Protein AF-A0A4Q3U0H6-F1 (afdb_monomer)

Sequence (212 aa):
MIPVRPVDFGTVIFGCTAWIPLLLWISALVQWTIANEIEIISGILGIGAGIGLGIIAMSPPLPFMQPLAFIVIWLTVALFPFVRHGLNRRELRSVDLEALERAYAVLGQRPRDVLGRFRLAQAAWTLGMTGHAMRIAEDCLQEMDPKVFVEEHVIVRRWHRHQPGADMFVDYACMDCQAPCAPGLTHCQKCGAPFLLERAKGKVFNKGTGRK

Mean predicted aligned error: 8.53 Å

Structure (mmCIF, N/CA/C/O backbone):
data_AF-A0A4Q3U0H6-F1
#
_entry.id   AF-A0A4Q3U0H6-F1
#
loop_
_atom_site.group_PDB
_atom_site.id
_atom_site.type_symbol
_atom_site.label_atom_id
_atom_site.label_alt_id
_atom_site.label_comp_id
_atom_site.label_asym_id
_atom_site.label_entity_id
_atom_site.label_seq_id
_atom_site.pdbx_PDB_ins_code
_atom_site.Cartn_x
_atom_site.Cartn_y
_atom_site.Cartn_z
_atom_site.occupancy
_atom_site.B_iso_or_equiv
_atom_site.auth_seq_id
_atom_site.auth_comp_id
_atom_site.auth_asym_id
_atom_site.auth_atom_id
_atom_site.pdbx_PDB_model_num
ATOM 1 N N . MET A 1 1 ? 36.331 -13.637 -41.608 1.00 52.88 1 MET A N 1
ATOM 2 C CA . MET A 1 1 ? 36.650 -12.199 -41.471 1.00 52.88 1 MET A CA 1
ATOM 3 C C . MET A 1 1 ? 35.351 -11.462 -41.218 1.00 52.88 1 MET A C 1
ATOM 5 O O . MET A 1 1 ? 34.494 -11.478 -42.090 1.00 52.88 1 MET A O 1
ATOM 9 N N . ILE A 1 2 ? 35.159 -10.914 -40.019 1.00 60.88 2 ILE A N 1
ATOM 10 C CA . ILE A 1 2 ? 33.994 -10.071 -39.724 1.00 60.88 2 ILE A CA 1
ATOM 11 C C . ILE A 1 2 ? 34.335 -8.678 -40.268 1.00 60.88 2 ILE A C 1
ATOM 13 O O . ILE A 1 2 ? 35.372 -8.142 -39.874 1.00 60.88 2 ILE A O 1
ATOM 17 N N . PRO A 1 3 ? 33.556 -8.110 -41.203 1.00 62.03 3 PRO A N 1
ATOM 18 C CA . PRO A 1 3 ? 33.831 -6.778 -41.721 1.00 62.03 3 PRO A CA 1
ATOM 19 C C . PRO A 1 3 ? 33.683 -5.759 -40.588 1.00 62.03 3 PRO A C 1
ATOM 21 O O . PRO A 1 3 ? 32.593 -5.568 -40.049 1.00 62.03 3 PRO A O 1
ATOM 24 N N . VAL A 1 4 ? 34.790 -5.117 -40.214 1.00 65.69 4 VAL A N 1
ATOM 25 C CA . VAL A 1 4 ? 34.790 -4.003 -39.263 1.00 65.69 4 VAL A CA 1
ATOM 26 C C . VAL A 1 4 ? 34.176 -2.808 -39.990 1.00 65.69 4 VAL A C 1
ATOM 28 O O . VAL A 1 4 ? 34.792 -2.251 -40.897 1.00 65.69 4 VAL A O 1
ATOM 31 N N . ARG A 1 5 ? 32.927 -2.457 -39.663 1.00 65.88 5 ARG A N 1
ATOM 32 C CA . ARG A 1 5 ? 32.296 -1.244 -40.200 1.00 65.88 5 ARG A CA 1
ATOM 33 C C . ARG A 1 5 ? 32.986 -0.012 -39.598 1.00 65.88 5 ARG A C 1
ATOM 35 O O . ARG A 1 5 ? 33.268 -0.030 -38.399 1.00 65.88 5 ARG A O 1
ATOM 42 N N . PRO A 1 6 ? 33.259 1.041 -40.389 1.00 70.75 6 PRO A N 1
ATOM 43 C CA . PRO A 1 6 ? 33.761 2.296 -39.847 1.00 70.75 6 PRO A CA 1
ATOM 44 C C . PRO A 1 6 ? 32.747 2.849 -38.841 1.00 70.75 6 PRO A C 1
ATOM 46 O O . PRO A 1 6 ? 31.540 2.812 -39.074 1.00 70.75 6 PRO A O 1
ATOM 49 N N . VAL A 1 7 ? 33.240 3.299 -37.689 1.00 69.44 7 VAL A N 1
ATOM 50 C CA . VAL A 1 7 ? 32.392 3.880 -36.649 1.00 69.44 7 VAL A CA 1
ATOM 51 C C . VAL A 1 7 ? 32.016 5.289 -37.094 1.00 69.44 7 VAL A C 1
ATOM 53 O O . VAL A 1 7 ? 32.840 6.200 -37.046 1.00 69.44 7 VAL A O 1
ATOM 56 N N . ASP A 1 8 ? 30.781 5.463 -37.552 1.00 78.69 8 ASP A N 1
ATOM 57 C CA . ASP A 1 8 ? 30.268 6.778 -37.924 1.00 78.69 8 ASP A CA 1
ATOM 58 C C . ASP A 1 8 ? 30.189 7.688 -36.687 1.00 78.69 8 ASP A C 1
ATOM 60 O O . ASP A 1 8 ? 29.760 7.270 -35.608 1.00 78.69 8 ASP A O 1
ATOM 64 N N . PHE A 1 9 ? 30.559 8.963 -36.841 1.00 76.00 9 PHE A N 1
ATOM 65 C CA . PHE A 1 9 ? 30.537 9.960 -35.759 1.00 76.00 9 PHE A CA 1
ATOM 66 C C . PHE A 1 9 ? 29.157 10.069 -35.079 1.00 76.00 9 PHE A C 1
ATOM 68 O O . PHE A 1 9 ? 29.065 10.254 -33.865 1.00 76.00 9 PHE A O 1
ATOM 75 N N . GLY A 1 10 ? 28.078 9.866 -35.845 1.00 75.75 10 GLY A N 1
ATOM 76 C CA . GLY A 1 10 ? 26.715 9.806 -35.316 1.00 75.75 10 GLY A CA 1
ATOM 77 C C . GLY A 1 10 ? 26.524 8.686 -34.289 1.00 75.75 10 GLY A C 1
ATOM 78 O O . GLY A 1 10 ? 25.967 8.924 -33.221 1.00 75.75 10 GLY A O 1
ATOM 79 N N . THR A 1 11 ? 27.047 7.489 -34.553 1.00 75.12 11 THR A N 1
ATOM 80 C CA . THR A 1 11 ? 26.940 6.321 -33.662 1.00 75.12 11 THR A CA 1
ATOM 81 C C . THR A 1 11 ? 27.613 6.573 -32.315 1.00 75.12 11 THR A C 1
ATOM 83 O O . THR A 1 11 ? 27.074 6.190 -31.278 1.00 75.12 11 THR A O 1
ATOM 86 N N . VAL A 1 12 ? 28.740 7.290 -32.310 1.00 78.06 12 VAL A N 1
ATOM 87 C CA . VAL A 1 12 ? 29.450 7.669 -31.078 1.00 78.06 12 VAL A CA 1
ATOM 88 C C . VAL A 1 12 ? 28.618 8.642 -30.241 1.00 78.06 12 VAL A C 1
ATOM 90 O O . VAL A 1 12 ? 28.462 8.436 -29.039 1.00 78.06 12 VAL A O 1
ATOM 93 N N . ILE A 1 13 ? 28.022 9.666 -30.860 1.00 82.62 13 ILE A N 1
ATOM 94 C CA . ILE A 1 13 ? 27.173 10.639 -30.153 1.00 82.62 13 ILE A CA 1
ATOM 95 C C . ILE A 1 13 ? 25.914 9.966 -29.586 1.00 82.62 13 ILE A C 1
ATOM 97 O O . ILE A 1 13 ? 25.567 10.176 -28.419 1.00 82.62 13 ILE A O 1
ATOM 101 N N . PHE A 1 14 ? 25.245 9.119 -30.373 1.00 79.12 14 PHE A N 1
ATOM 102 C CA . PHE A 1 14 ? 24.074 8.369 -29.908 1.00 79.12 14 PHE A CA 1
ATOM 103 C C . PHE A 1 14 ? 24.428 7.397 -28.774 1.00 79.12 14 PHE A C 1
ATOM 105 O O . PHE A 1 14 ? 23.698 7.314 -27.789 1.00 79.12 14 PHE A O 1
ATOM 112 N N . GLY A 1 15 ? 25.578 6.724 -28.856 1.00 77.88 15 GLY A N 1
ATOM 113 C CA . GLY A 1 15 ? 26.081 5.872 -27.778 1.00 77.88 15 GLY A CA 1
ATOM 114 C C . GLY A 1 15 ? 26.346 6.655 -26.489 1.00 77.88 15 GLY A C 1
ATOM 115 O O . GLY A 1 15 ? 25.876 6.265 -25.423 1.00 77.88 15 GLY A O 1
ATOM 116 N N . CYS A 1 16 ? 27.028 7.800 -26.574 1.00 84.56 16 CYS A N 1
ATOM 117 C CA . CYS A 1 16 ? 27.319 8.648 -25.413 1.00 84.56 16 CYS A CA 1
ATOM 118 C C . CYS A 1 16 ? 26.051 9.210 -24.752 1.00 84.56 16 CYS A C 1
ATOM 120 O O . CYS A 1 16 ? 25.957 9.250 -23.527 1.00 84.56 16 CYS A O 1
ATOM 122 N N . THR A 1 17 ? 25.054 9.615 -25.543 1.00 88.44 17 THR A N 1
ATOM 123 C CA . THR A 1 17 ? 23.776 10.120 -25.006 1.00 88.44 17 THR A CA 1
ATOM 124 C C . THR A 1 17 ? 22.939 9.030 -24.341 1.00 88.44 17 THR A C 1
ATOM 126 O O . THR A 1 17 ? 22.234 9.333 -23.383 1.00 88.44 17 THR A O 1
ATOM 129 N N . ALA A 1 18 ? 23.056 7.768 -24.770 1.00 87.31 18 ALA A N 1
ATOM 130 C CA . ALA A 1 18 ? 22.398 6.632 -24.123 1.00 87.31 18 ALA A CA 1
ATOM 131 C C . ALA A 1 18 ? 22.937 6.347 -22.708 1.00 87.31 18 ALA A C 1
ATOM 133 O O . ALA A 1 18 ? 22.195 5.844 -21.866 1.00 87.31 18 ALA A O 1
ATOM 134 N N . TRP A 1 19 ? 24.189 6.710 -22.405 1.00 89.44 19 TRP A N 1
ATOM 135 C CA . TRP A 1 19 ? 24.761 6.522 -21.067 1.00 89.44 19 TRP A CA 1
ATOM 136 C C . TRP A 1 19 ? 24.142 7.432 -20.005 1.00 89.44 19 TRP A C 1
ATOM 138 O O . TRP A 1 19 ? 24.095 7.044 -18.844 1.00 89.44 19 TRP A O 1
ATOM 148 N N . ILE A 1 20 ? 23.621 8.605 -20.374 1.00 91.62 20 ILE A N 1
ATOM 149 C CA . ILE A 1 20 ? 22.983 9.533 -19.425 1.00 91.62 20 ILE A CA 1
ATOM 150 C C . ILE A 1 20 ? 21.767 8.886 -18.726 1.00 91.62 20 ILE A C 1
ATOM 152 O O . ILE A 1 20 ? 21.790 8.762 -17.498 1.00 91.62 20 ILE A O 1
ATOM 156 N N . PRO A 1 21 ? 20.719 8.427 -19.447 1.00 91.00 21 PRO A N 1
ATOM 157 C CA . PRO A 1 21 ? 19.582 7.748 -18.824 1.00 91.00 21 PRO A CA 1
ATOM 158 C C . PRO A 1 21 ? 19.984 6.431 -18.149 1.00 91.00 21 PRO A C 1
ATOM 160 O O . PRO A 1 21 ? 19.377 6.033 -17.157 1.00 91.00 21 PRO A O 1
ATOM 163 N N . LEU A 1 22 ? 21.029 5.768 -18.642 1.00 92.31 22 LEU A N 1
ATOM 164 C CA . LEU A 1 22 ? 21.507 4.502 -18.098 1.00 92.31 22 LEU A CA 1
ATOM 165 C C . LEU A 1 22 ? 22.203 4.680 -16.744 1.00 92.31 22 LEU A C 1
ATOM 167 O O . LEU A 1 22 ? 21.930 3.927 -15.815 1.00 92.31 22 LEU A O 1
ATOM 171 N N . LEU A 1 23 ? 23.035 5.714 -16.593 1.00 93.50 23 LEU A N 1
ATOM 172 C CA . LEU A 1 23 ? 23.622 6.097 -15.308 1.00 93.50 23 LEU A CA 1
ATOM 173 C C . LEU A 1 23 ? 22.542 6.524 -14.314 1.00 93.50 23 LEU A C 1
ATOM 175 O O . LEU A 1 23 ? 22.597 6.121 -13.153 1.00 93.50 23 LEU A O 1
ATOM 179 N N . LEU A 1 24 ? 21.529 7.272 -14.767 1.00 91.75 24 LEU A N 1
ATOM 180 C CA . LEU A 1 24 ? 20.373 7.614 -13.937 1.00 91.75 24 LEU A CA 1
ATOM 181 C C . LEU A 1 24 ? 19.667 6.341 -13.441 1.00 91.75 24 LEU A C 1
ATOM 183 O O . LEU A 1 24 ? 19.434 6.195 -12.244 1.00 91.75 24 LEU A O 1
ATOM 187 N N . TRP A 1 25 ? 19.398 5.387 -14.333 1.00 92.00 25 TRP A N 1
ATOM 188 C CA . TRP A 1 25 ? 18.762 4.116 -13.988 1.00 92.00 25 TRP A CA 1
ATOM 189 C C . TRP A 1 25 ? 19.609 3.265 -13.029 1.00 92.00 25 TRP A C 1
ATOM 191 O O . TRP A 1 25 ? 19.088 2.792 -12.018 1.00 92.00 25 TRP A O 1
ATOM 201 N N . ILE A 1 26 ? 20.914 3.118 -13.283 1.00 93.62 26 ILE A N 1
ATOM 202 C CA . ILE A 1 26 ? 21.838 2.389 -12.399 1.00 93.62 26 ILE A CA 1
ATOM 203 C C . ILE A 1 26 ? 21.895 3.047 -11.019 1.00 93.62 26 ILE A C 1
ATOM 205 O O . ILE A 1 26 ? 21.790 2.354 -10.009 1.00 93.62 26 ILE A O 1
ATOM 209 N N . SER A 1 27 ? 22.023 4.375 -10.955 1.00 94.31 27 SER A N 1
ATOM 210 C CA . SER A 1 27 ? 22.075 5.095 -9.678 1.00 94.31 27 SER A CA 1
ATOM 211 C C . SER A 1 27 ? 20.785 4.922 -8.869 1.00 94.31 27 SER A C 1
ATOM 213 O O . SER A 1 27 ? 20.851 4.693 -7.661 1.00 94.31 27 SER A O 1
ATOM 215 N N . ALA A 1 28 ? 19.625 4.912 -9.536 1.00 90.56 28 ALA A N 1
ATOM 216 C CA . ALA A 1 28 ? 18.345 4.613 -8.906 1.00 90.56 28 ALA A CA 1
ATOM 217 C C . ALA A 1 28 ? 18.280 3.172 -8.370 1.00 90.56 28 ALA A C 1
ATOM 219 O O . ALA A 1 28 ? 17.850 2.973 -7.237 1.00 90.56 28 ALA A O 1
ATOM 220 N N . LEU A 1 29 ? 18.756 2.173 -9.126 1.00 91.38 29 LEU A N 1
ATOM 221 C CA . LEU A 1 29 ? 18.811 0.781 -8.654 1.00 91.38 29 LEU A CA 1
ATOM 222 C C . LEU A 1 29 ? 19.718 0.619 -7.431 1.00 91.38 29 LEU A C 1
ATOM 224 O O . LEU A 1 29 ? 19.361 -0.089 -6.488 1.00 91.38 29 LEU A O 1
ATOM 228 N N . VAL A 1 30 ? 20.872 1.289 -7.423 1.00 95.06 30 VAL A N 1
ATOM 229 C CA . VAL A 1 30 ? 21.784 1.293 -6.272 1.00 95.06 30 VAL A CA 1
ATOM 230 C C . VAL A 1 30 ? 21.095 1.911 -5.060 1.00 95.06 30 VAL A C 1
ATOM 232 O O . VAL A 1 30 ? 21.097 1.307 -3.990 1.00 95.06 30 VAL A O 1
ATOM 235 N N . GLN A 1 31 ? 20.447 3.067 -5.225 1.00 93.75 31 GLN A N 1
ATOM 236 C CA . GLN A 1 31 ? 19.728 3.725 -4.136 1.00 93.75 31 GLN A CA 1
ATOM 237 C C . GLN A 1 31 ? 18.603 2.843 -3.573 1.00 93.75 31 GLN A C 1
ATOM 239 O O . GLN A 1 31 ? 18.485 2.723 -2.357 1.00 93.75 31 GLN A O 1
ATOM 244 N N . TRP A 1 32 ? 17.821 2.184 -4.431 1.00 89.19 32 TRP A N 1
ATOM 245 C CA . TRP A 1 32 ? 16.751 1.267 -4.020 1.00 89.19 32 TRP A CA 1
ATOM 246 C C . TRP A 1 32 ? 17.267 0.020 -3.307 1.00 89.19 32 TRP A C 1
ATOM 248 O O . TRP A 1 32 ? 16.655 -0.447 -2.349 1.00 89.19 32 TRP A O 1
ATOM 258 N N . THR A 1 33 ? 18.423 -0.488 -3.729 1.00 93.19 33 THR A N 1
ATOM 259 C CA . THR A 1 33 ? 19.076 -1.610 -3.049 1.00 93.19 33 THR A CA 1
ATOM 260 C C . THR A 1 33 ? 19.568 -1.192 -1.659 1.00 93.19 33 THR A C 1
ATOM 262 O O . THR A 1 33 ? 19.387 -1.931 -0.698 1.00 93.19 33 THR A O 1
ATOM 265 N N . ILE A 1 34 ? 20.133 0.015 -1.519 1.00 94.88 34 ILE A N 1
ATOM 266 C CA . ILE A 1 34 ? 20.579 0.563 -0.223 1.00 94.88 34 ILE A CA 1
ATOM 267 C C . ILE A 1 34 ? 19.391 0.823 0.712 1.00 94.88 34 ILE A C 1
ATOM 269 O O . ILE A 1 34 ? 19.481 0.545 1.904 1.00 94.88 34 ILE A O 1
ATOM 273 N N . ALA A 1 35 ? 18.273 1.321 0.179 1.00 90.31 35 ALA A N 1
ATOM 274 C CA . ALA A 1 35 ? 17.032 1.520 0.927 1.00 90.31 35 ALA A CA 1
ATOM 275 C C . ALA A 1 35 ? 16.323 0.201 1.292 1.00 90.31 35 ALA A C 1
ATOM 277 O O . ALA A 1 35 ? 15.299 0.227 1.970 1.00 90.31 35 ALA A O 1
ATOM 278 N N . ASN A 1 36 ? 16.861 -0.948 0.859 1.00 88.25 36 ASN A N 1
ATOM 279 C CA . ASN A 1 36 ? 16.263 -2.270 1.028 1.00 88.25 36 ASN A CA 1
ATOM 280 C C . ASN A 1 36 ? 14.837 -2.366 0.440 1.00 88.25 36 ASN A C 1
ATOM 282 O O . ASN A 1 36 ? 14.032 -3.193 0.866 1.00 88.25 36 ASN A O 1
ATOM 286 N N . GLU A 1 37 ? 14.529 -1.523 -0.553 1.00 86.44 37 GLU A N 1
ATOM 287 C CA . GLU A 1 37 ? 13.273 -1.559 -1.315 1.00 86.44 37 GLU A CA 1
ATOM 288 C C . GLU A 1 37 ? 13.277 -2.709 -2.335 1.00 86.44 37 GLU A C 1
ATOM 290 O O . GLU A 1 37 ? 12.224 -3.209 -2.735 1.00 86.44 37 GLU A O 1
ATOM 295 N N . ILE A 1 38 ? 14.471 -3.123 -2.772 1.00 88.06 38 ILE A N 1
ATOM 296 C CA . ILE A 1 38 ? 14.706 -4.176 -3.760 1.00 88.06 38 ILE A CA 1
ATOM 297 C C . ILE A 1 38 ? 15.758 -5.151 -3.224 1.00 88.06 38 ILE A C 1
ATOM 299 O O . ILE A 1 38 ? 16.747 -4.747 -2.616 1.00 88.06 38 ILE A O 1
ATOM 303 N N . GLU A 1 39 ? 15.561 -6.445 -3.486 1.00 91.31 39 GLU A N 1
ATOM 304 C CA . GLU A 1 39 ? 16.514 -7.490 -3.114 1.00 91.31 39 GLU A CA 1
ATOM 305 C C . GLU A 1 39 ? 17.854 -7.308 -3.845 1.00 91.31 39 GLU A C 1
ATOM 307 O O . GLU A 1 39 ? 17.889 -7.113 -5.064 1.00 91.31 39 GLU A O 1
ATOM 312 N N . ILE A 1 40 ? 18.966 -7.459 -3.120 1.00 93.50 40 ILE A N 1
ATOM 313 C CA . ILE A 1 40 ? 20.334 -7.260 -3.630 1.00 93.50 40 ILE A CA 1
ATOM 314 C C . ILE A 1 40 ? 20.588 -8.019 -4.940 1.00 93.50 40 ILE A C 1
ATOM 316 O O . ILE A 1 40 ? 21.151 -7.455 -5.877 1.00 93.50 40 ILE A O 1
ATOM 320 N N . ILE A 1 41 ? 20.141 -9.277 -5.037 1.00 94.56 41 ILE A N 1
ATOM 321 C CA . ILE A 1 41 ? 20.329 -10.107 -6.238 1.00 94.56 41 ILE A CA 1
ATOM 322 C C . ILE A 1 41 ? 19.656 -9.457 -7.450 1.00 94.56 41 ILE A C 1
ATOM 324 O O . ILE A 1 41 ? 20.267 -9.326 -8.511 1.00 94.56 41 ILE A O 1
ATOM 328 N N . SER A 1 42 ? 18.416 -8.998 -7.289 1.00 90.31 42 SER A N 1
ATOM 329 C CA . SER A 1 42 ? 17.684 -8.326 -8.362 1.00 90.31 42 SER A CA 1
ATOM 330 C C . SER A 1 42 ? 18.294 -6.968 -8.734 1.00 90.31 42 SER A C 1
ATOM 332 O O . SER A 1 42 ? 18.350 -6.639 -9.919 1.00 90.31 42 SER A O 1
ATOM 334 N N . GLY A 1 43 ? 18.851 -6.232 -7.763 1.00 93.00 43 GLY A N 1
ATOM 335 C CA . GLY A 1 43 ? 19.626 -5.014 -8.010 1.00 93.00 43 GLY A CA 1
ATOM 336 C C . GLY A 1 43 ? 20.864 -5.275 -8.875 1.00 93.00 43 GLY A C 1
ATOM 337 O O . GLY A 1 43 ? 21.058 -4.609 -9.893 1.00 93.00 43 GLY A O 1
ATOM 338 N N . ILE A 1 44 ? 21.658 -6.297 -8.536 1.00 95.94 44 ILE A N 1
ATOM 339 C CA . ILE A 1 44 ? 22.853 -6.701 -9.299 1.00 95.94 44 ILE A CA 1
ATOM 340 C C . ILE A 1 44 ? 22.483 -7.118 -10.727 1.00 95.94 44 ILE A C 1
ATOM 342 O O . ILE A 1 44 ? 23.121 -6.670 -11.682 1.00 95.94 44 ILE A O 1
ATOM 346 N N . LEU A 1 45 ? 21.439 -7.937 -10.892 1.00 96.06 45 LEU A N 1
ATOM 347 C CA . LEU A 1 45 ? 20.961 -8.354 -12.214 1.00 96.06 45 LEU A CA 1
ATOM 348 C C . LEU A 1 45 ? 20.488 -7.159 -13.051 1.00 96.06 45 LEU A C 1
ATOM 350 O O . LEU A 1 45 ? 20.804 -7.084 -14.237 1.00 96.06 45 LEU A O 1
ATOM 354 N N . GLY A 1 46 ? 19.781 -6.205 -12.440 1.00 93.06 46 GLY A N 1
ATOM 355 C CA . GLY A 1 46 ? 19.331 -4.982 -13.103 1.00 93.06 46 GLY A CA 1
ATOM 356 C C . GLY A 1 46 ? 20.491 -4.100 -13.571 1.00 93.06 46 GLY A C 1
ATOM 357 O O . GLY A 1 46 ? 20.490 -3.643 -14.713 1.00 93.06 46 GLY A O 1
ATOM 358 N N . ILE A 1 47 ? 21.517 -3.917 -12.733 1.00 94.44 47 ILE A N 1
ATOM 359 C CA . ILE A 1 47 ? 22.733 -3.174 -13.099 1.00 94.44 47 ILE A CA 1
ATOM 360 C C . ILE A 1 47 ? 23.468 -3.883 -14.243 1.00 94.44 47 ILE A C 1
ATOM 362 O O . ILE A 1 47 ? 23.849 -3.236 -15.219 1.00 94.44 47 ILE A O 1
ATOM 366 N N . GLY A 1 48 ? 23.619 -5.209 -14.167 1.00 95.94 48 GLY A N 1
ATOM 367 C CA . GLY A 1 48 ? 24.225 -6.011 -15.231 1.00 95.94 48 GLY A CA 1
ATOM 368 C C . GLY A 1 48 ? 23.469 -5.899 -16.557 1.00 95.94 48 GLY A C 1
ATOM 369 O O . GLY A 1 48 ? 24.087 -5.702 -17.603 1.00 95.94 48 GLY A O 1
ATOM 370 N N . ALA A 1 49 ? 22.134 -5.943 -16.518 1.00 93.50 49 ALA A N 1
ATOM 371 C CA . ALA A 1 49 ? 21.284 -5.734 -17.689 1.00 93.50 49 ALA A CA 1
ATOM 372 C C . ALA A 1 49 ? 21.436 -4.317 -18.265 1.00 93.50 49 ALA A C 1
ATOM 374 O O . ALA A 1 49 ? 21.533 -4.162 -19.482 1.00 93.50 49 ALA A O 1
ATOM 375 N N . GLY A 1 50 ? 21.517 -3.298 -17.404 1.00 92.56 50 GLY A N 1
ATOM 376 C CA . GLY A 1 50 ? 21.809 -1.923 -17.798 1.00 92.56 50 GLY A CA 1
ATOM 377 C C . GLY A 1 50 ? 23.145 -1.818 -18.529 1.00 92.56 50 GLY A C 1
ATOM 378 O O . GLY A 1 50 ? 23.183 -1.369 -19.668 1.00 92.56 50 GLY A O 1
ATOM 379 N N . ILE A 1 51 ? 24.235 -2.308 -17.935 1.00 93.94 51 ILE A N 1
ATOM 380 C CA . ILE A 1 51 ? 25.564 -2.294 -18.568 1.00 93.94 51 ILE A CA 1
ATOM 381 C C . ILE A 1 51 ? 25.542 -3.050 -19.906 1.00 93.94 51 ILE A C 1
ATOM 383 O O . ILE A 1 51 ? 26.056 -2.545 -20.902 1.00 93.94 51 ILE A O 1
ATOM 387 N N . GLY A 1 52 ? 24.898 -4.221 -19.959 1.00 91.81 52 GLY A N 1
ATOM 388 C CA . GLY A 1 52 ? 24.737 -5.000 -21.188 1.00 91.81 52 GLY A CA 1
ATOM 389 C C . GLY A 1 52 ? 24.001 -4.233 -22.291 1.00 91.81 52 GLY A C 1
ATOM 390 O O . GLY A 1 52 ? 24.464 -4.209 -23.429 1.00 91.81 52 GLY A O 1
ATOM 391 N N . LEU A 1 53 ? 22.904 -3.546 -21.958 1.00 90.44 53 LEU A N 1
ATOM 392 C CA . LEU A 1 53 ? 22.178 -2.674 -22.890 1.00 90.44 53 LEU A CA 1
ATOM 393 C C . LEU A 1 53 ? 23.039 -1.499 -23.369 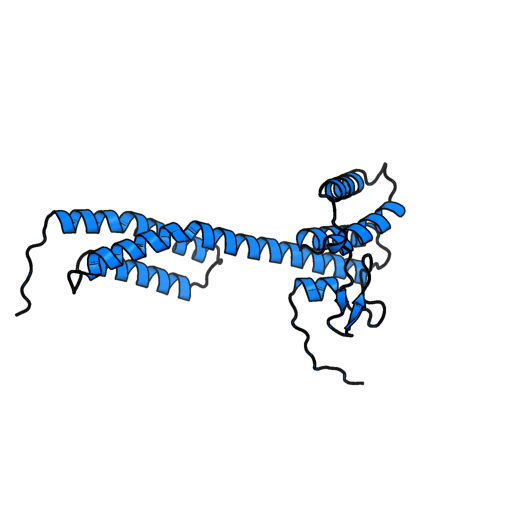1.00 90.44 53 LEU A C 1
ATOM 395 O O . LEU A 1 53 ? 22.996 -1.167 -24.552 1.00 90.44 53 LEU A O 1
ATOM 399 N N . GLY A 1 54 ? 23.849 -0.908 -22.486 1.00 89.75 54 GLY A N 1
ATOM 400 C CA . GLY A 1 54 ? 24.800 0.149 -22.840 1.00 89.75 54 GLY A CA 1
ATOM 401 C C . GLY A 1 54 ? 25.858 -0.329 -23.836 1.00 89.75 54 GLY A C 1
ATOM 402 O O . GLY A 1 54 ? 26.122 0.347 -24.829 1.00 89.75 54 GLY A O 1
ATOM 403 N N . ILE A 1 55 ? 26.402 -1.533 -23.631 1.00 89.69 55 ILE A N 1
ATOM 404 C CA . ILE A 1 55 ? 27.349 -2.162 -24.563 1.00 89.69 55 ILE A CA 1
ATOM 405 C C . ILE A 1 55 ? 26.670 -2.429 -25.912 1.00 89.69 55 ILE A C 1
ATOM 407 O O . ILE A 1 55 ? 27.199 -2.024 -26.942 1.00 89.69 55 ILE A O 1
ATOM 411 N N . ILE A 1 56 ? 25.474 -3.031 -25.921 1.00 88.25 56 ILE A N 1
ATOM 412 C CA . ILE A 1 56 ? 24.710 -3.309 -27.153 1.00 88.25 56 ILE A CA 1
ATOM 413 C C . ILE A 1 56 ? 24.380 -2.016 -27.915 1.00 88.25 56 ILE A C 1
ATOM 415 O O . ILE A 1 56 ? 24.380 -2.016 -29.144 1.00 88.25 56 ILE A O 1
ATOM 419 N N . ALA A 1 57 ? 24.120 -0.912 -27.211 1.00 87.00 57 ALA A N 1
ATOM 420 C CA . ALA A 1 57 ? 23.867 0.385 -27.831 1.00 87.00 57 ALA A CA 1
ATOM 421 C C . ALA A 1 57 ? 25.116 0.977 -28.513 1.00 87.00 57 ALA A C 1
ATOM 423 O O . ALA A 1 57 ? 24.979 1.661 -29.527 1.00 87.00 57 ALA A O 1
ATOM 424 N N . MET A 1 58 ? 26.321 0.708 -27.993 1.00 86.38 58 MET A N 1
ATOM 425 C CA . MET A 1 58 ? 27.588 1.169 -28.579 1.00 86.38 58 MET A CA 1
ATOM 426 C C . MET A 1 58 ? 28.105 0.257 -29.698 1.00 86.38 58 MET A C 1
ATOM 428 O O . MET A 1 58 ? 28.644 0.747 -30.689 1.00 86.38 58 MET A O 1
ATOM 432 N N . SER A 1 59 ? 27.958 -1.060 -29.546 1.00 86.88 59 SER A N 1
ATOM 433 C CA . SER A 1 59 ? 28.427 -2.073 -30.496 1.00 86.88 59 SER A CA 1
ATOM 434 C C . SER A 1 59 ? 27.289 -3.017 -30.914 1.00 86.88 59 SER A C 1
ATOM 436 O O . SER A 1 59 ? 27.308 -4.212 -30.604 1.00 86.88 59 SER A O 1
ATOM 438 N N . PRO A 1 60 ? 26.276 -2.505 -31.640 1.00 85.19 60 PRO A N 1
ATOM 439 C CA . PRO A 1 60 ? 25.125 -3.302 -32.038 1.00 85.19 60 PRO A CA 1
ATOM 440 C C . PRO A 1 60 ? 25.562 -4.416 -33.005 1.00 85.19 60 PRO A C 1
ATOM 442 O O . PRO A 1 60 ? 26.160 -4.128 -34.046 1.00 85.19 60 PRO A O 1
ATOM 445 N N . PRO A 1 61 ? 25.240 -5.695 -32.730 1.00 85.06 61 PRO A N 1
ATOM 446 C CA . PRO A 1 61 ? 25.603 -6.790 -33.632 1.00 85.06 61 PRO A CA 1
ATOM 447 C C . PRO A 1 61 ? 24.811 -6.728 -34.947 1.00 85.06 61 PRO A C 1
ATOM 449 O O . PRO A 1 61 ? 25.256 -7.237 -35.974 1.00 85.06 61 PRO A O 1
ATOM 452 N N . LEU A 1 62 ? 23.640 -6.084 -34.925 1.00 87.06 62 LEU A N 1
ATOM 453 C CA . LEU A 1 62 ? 22.762 -5.879 -36.071 1.00 87.06 62 LEU A CA 1
ATOM 454 C C . LEU A 1 62 ? 22.333 -4.403 -36.119 1.00 87.06 62 LEU A C 1
ATOM 456 O O . LEU A 1 62 ? 21.987 -3.842 -35.079 1.00 87.06 62 LEU A O 1
ATOM 460 N N . PRO A 1 63 ? 22.279 -3.766 -37.303 1.00 83.44 63 PRO A N 1
ATOM 461 C CA . PRO A 1 63 ? 22.029 -2.325 -37.431 1.00 83.44 63 PRO A CA 1
ATOM 462 C C . PRO A 1 63 ? 20.669 -1.866 -36.875 1.00 83.44 63 PRO A C 1
ATOM 464 O O . PRO A 1 63 ? 20.535 -0.718 -36.468 1.00 83.44 63 PRO A O 1
ATOM 467 N N . PHE A 1 64 ? 19.666 -2.747 -36.803 1.00 86.88 64 PHE A N 1
ATOM 468 C CA . PHE A 1 64 ? 18.360 -2.412 -36.222 1.00 86.88 64 PHE A CA 1
ATOM 469 C C . PHE A 1 64 ? 18.336 -2.457 -34.682 1.00 86.88 64 PHE A C 1
ATOM 471 O O . PHE A 1 64 ? 17.407 -1.930 -34.074 1.00 86.88 64 PHE A O 1
ATOM 478 N N . MET A 1 65 ? 19.320 -3.086 -34.026 1.00 85.62 65 MET A N 1
ATOM 479 C CA . MET A 1 65 ? 19.319 -3.226 -32.562 1.00 85.62 65 MET A CA 1
ATOM 480 C C . MET A 1 65 ? 19.675 -1.924 -31.850 1.00 85.62 65 MET A C 1
ATOM 482 O O . MET A 1 65 ? 19.240 -1.719 -30.723 1.00 85.62 65 MET A O 1
ATOM 486 N N . GLN A 1 66 ? 20.410 -1.028 -32.506 1.00 83.31 66 GLN A N 1
ATOM 487 C CA . GLN A 1 66 ? 20.788 0.266 -31.942 1.00 83.31 66 GLN A CA 1
ATOM 488 C C . GLN A 1 66 ? 19.577 1.158 -31.610 1.00 83.31 66 GLN A C 1
ATOM 490 O O . GLN A 1 66 ? 19.448 1.552 -30.449 1.00 83.31 66 GLN A O 1
ATOM 495 N N . PRO A 1 67 ? 18.648 1.455 -32.548 1.00 86.38 67 PRO A N 1
ATOM 496 C CA . PRO A 1 67 ? 17.456 2.232 -32.210 1.00 86.38 67 PRO A CA 1
ATOM 497 C C . PRO A 1 67 ? 16.551 1.493 -31.218 1.00 86.38 67 PRO A C 1
ATOM 499 O O . PRO A 1 67 ? 15.949 2.130 -30.359 1.00 86.38 67 PRO A O 1
ATOM 502 N N . LEU A 1 68 ? 16.494 0.158 -31.276 1.00 89.44 68 LEU A N 1
ATOM 503 C CA . LEU A 1 68 ? 15.716 -0.638 -30.328 1.00 89.44 68 LEU A CA 1
ATOM 504 C C . LEU A 1 68 ? 16.258 -0.512 -28.896 1.00 89.44 68 LEU A C 1
ATOM 506 O O . LEU A 1 68 ? 15.489 -0.240 -27.979 1.00 89.44 68 LEU A O 1
ATOM 510 N N . ALA A 1 69 ? 17.571 -0.665 -28.701 1.00 87.44 69 ALA A N 1
ATOM 511 C CA . ALA A 1 69 ? 18.217 -0.516 -27.398 1.00 87.44 69 ALA A CA 1
ATOM 512 C C . ALA A 1 69 ? 18.000 0.893 -26.833 1.00 87.44 69 ALA A C 1
ATOM 514 O O . ALA A 1 69 ? 17.665 1.044 -25.660 1.00 87.44 69 ALA A O 1
ATOM 515 N N . PHE A 1 70 ? 18.100 1.917 -27.685 1.00 86.25 70 PHE A N 1
ATOM 516 C CA . PHE A 1 70 ? 17.822 3.296 -27.300 1.00 86.25 70 PHE A CA 1
ATOM 517 C C . PHE A 1 70 ? 16.369 3.483 -26.841 1.00 86.25 70 PHE A C 1
ATOM 519 O O . PHE A 1 70 ? 16.136 4.029 -25.764 1.00 86.25 70 PHE A O 1
ATOM 526 N N . ILE A 1 71 ? 15.394 2.974 -27.603 1.00 90.44 71 ILE A N 1
ATOM 527 C CA . ILE A 1 71 ? 13.972 3.015 -27.229 1.00 90.44 71 ILE A CA 1
ATOM 528 C C . ILE A 1 71 ? 13.751 2.323 -25.884 1.00 90.44 71 ILE A C 1
ATOM 530 O O . ILE A 1 71 ? 13.069 2.878 -25.030 1.00 90.44 71 ILE A O 1
ATOM 534 N N . VAL A 1 72 ? 14.345 1.147 -25.669 1.00 91.38 72 VAL A N 1
ATOM 535 C CA . VAL A 1 72 ? 14.208 0.401 -24.410 1.00 91.38 72 VAL A CA 1
ATOM 536 C C . VAL A 1 72 ? 14.769 1.194 -23.228 1.00 91.38 72 VAL A C 1
ATOM 538 O O . VAL A 1 72 ? 14.083 1.306 -22.216 1.00 91.38 72 VAL A O 1
ATOM 541 N N . ILE A 1 73 ? 15.961 1.786 -23.352 1.00 89.56 73 ILE A N 1
ATOM 542 C CA . ILE A 1 73 ? 16.583 2.594 -22.286 1.00 89.56 73 ILE A CA 1
ATOM 543 C C . ILE A 1 73 ? 15.720 3.817 -21.940 1.00 89.56 73 ILE A C 1
ATOM 545 O O . ILE A 1 73 ? 15.514 4.136 -20.771 1.00 89.56 73 ILE A O 1
ATOM 549 N N . TRP A 1 74 ? 15.188 4.512 -22.943 1.00 90.06 74 TRP A N 1
ATOM 550 C CA . TRP A 1 74 ? 14.314 5.658 -22.691 1.00 90.06 74 TRP A CA 1
ATOM 551 C C . TRP A 1 74 ? 12.968 5.247 -22.109 1.00 90.06 74 TRP A C 1
ATOM 553 O O . TRP A 1 74 ? 12.448 5.923 -21.222 1.00 90.06 74 TRP A O 1
ATOM 563 N N . LEU A 1 75 ? 12.420 4.125 -22.569 1.00 91.94 75 LEU A N 1
ATOM 564 C CA . LEU A 1 75 ? 11.172 3.579 -22.064 1.00 91.94 75 LEU A CA 1
ATOM 565 C C . LEU A 1 75 ? 11.302 3.199 -20.583 1.00 91.94 75 LEU A C 1
ATOM 567 O O . LEU A 1 75 ? 10.423 3.546 -19.799 1.00 91.94 75 LEU A O 1
ATOM 571 N N . THR A 1 76 ? 12.398 2.561 -20.160 1.00 87.19 76 THR A N 1
ATOM 572 C CA . THR A 1 76 ? 12.602 2.216 -18.742 1.00 87.19 76 THR A CA 1
ATOM 573 C C . THR A 1 76 ? 12.683 3.457 -17.855 1.00 87.19 76 THR A C 1
ATOM 575 O O . THR A 1 76 ? 12.045 3.489 -16.802 1.00 87.19 76 THR A O 1
ATOM 578 N N . VAL A 1 77 ? 13.374 4.514 -18.296 1.00 88.81 77 VAL A N 1
ATOM 579 C CA . VAL A 1 77 ? 13.411 5.799 -17.575 1.00 88.81 77 VAL A CA 1
ATOM 580 C C . VAL A 1 77 ? 12.040 6.481 -17.557 1.00 88.81 77 VAL A C 1
ATOM 582 O O . VAL A 1 77 ? 11.637 7.016 -16.527 1.00 88.81 77 VAL A O 1
ATOM 585 N N . ALA A 1 78 ? 11.276 6.423 -18.649 1.00 89.38 78 ALA A N 1
ATOM 586 C CA . ALA A 1 78 ? 9.932 6.998 -18.712 1.00 89.38 78 ALA A CA 1
ATOM 587 C C . ALA A 1 78 ? 8.914 6.252 -17.827 1.00 89.38 78 ALA A C 1
ATOM 589 O O . ALA A 1 78 ? 8.017 6.875 -17.258 1.00 89.38 78 ALA A O 1
ATOM 590 N N . LEU A 1 79 ? 9.052 4.930 -17.674 1.00 88.94 79 LEU A N 1
ATOM 591 C CA . LEU A 1 79 ? 8.212 4.119 -16.782 1.00 88.94 79 LEU A CA 1
ATOM 592 C C . LEU A 1 79 ? 8.592 4.245 -15.299 1.00 88.94 79 LEU A C 1
ATOM 594 O O . LEU A 1 79 ? 7.772 3.936 -14.432 1.00 88.94 79 LEU A O 1
ATOM 598 N N . PHE A 1 80 ? 9.794 4.730 -14.991 1.00 83.44 80 PHE A N 1
ATOM 599 C CA . PHE A 1 80 ? 10.298 4.893 -13.628 1.00 83.44 80 PHE A CA 1
ATOM 600 C C . PHE A 1 80 ? 9.329 5.589 -12.645 1.00 83.44 80 PHE A C 1
ATOM 602 O O . PHE A 1 80 ? 9.063 5.010 -11.586 1.00 83.44 80 PHE A O 1
ATOM 609 N N . PRO A 1 81 ? 8.748 6.776 -12.936 1.00 84.50 81 PRO A N 1
ATOM 610 C CA . PRO A 1 81 ? 7.836 7.445 -12.002 1.00 84.50 81 PRO A CA 1
ATOM 611 C C . PRO A 1 81 ? 6.592 6.609 -11.677 1.00 84.50 81 PRO A C 1
ATOM 613 O O . PRO A 1 81 ? 6.116 6.632 -10.542 1.00 84.50 81 PRO A O 1
ATOM 616 N N . PHE A 1 82 ? 6.088 5.831 -12.637 1.00 86.94 82 PHE A N 1
ATOM 617 C CA . PHE A 1 82 ? 4.920 4.974 -12.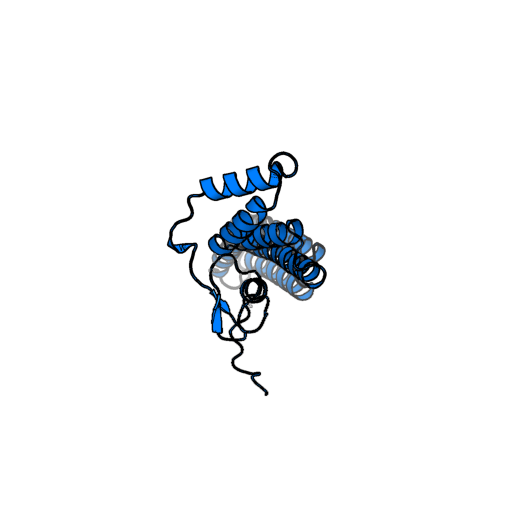436 1.00 86.94 82 PHE A CA 1
ATOM 618 C C . PHE A 1 82 ? 5.234 3.805 -11.504 1.00 86.94 82 PHE A C 1
ATOM 620 O O . PHE A 1 82 ? 4.460 3.524 -10.586 1.00 86.94 82 PHE A O 1
ATOM 627 N N . VAL A 1 83 ? 6.391 3.163 -11.695 1.00 82.62 83 VAL A N 1
ATOM 628 C CA . VAL A 1 83 ? 6.864 2.090 -10.808 1.00 82.62 83 VAL A CA 1
ATOM 629 C C . VAL A 1 83 ? 7.067 2.629 -9.392 1.00 82.62 83 VAL A C 1
ATOM 631 O O . VAL A 1 83 ? 6.555 2.042 -8.438 1.00 82.62 83 VAL A O 1
ATOM 634 N N . ARG A 1 84 ? 7.718 3.791 -9.252 1.00 79.00 84 ARG A N 1
ATOM 635 C CA . ARG A 1 84 ? 7.951 4.439 -7.954 1.00 79.00 84 ARG A CA 1
ATOM 636 C C . ARG A 1 84 ? 6.650 4.778 -7.228 1.00 79.00 84 ARG A C 1
ATOM 638 O O . ARG A 1 84 ? 6.525 4.521 -6.034 1.00 79.00 84 ARG A O 1
ATOM 645 N N . HIS A 1 85 ? 5.662 5.314 -7.942 1.00 82.06 85 HIS A N 1
ATOM 646 C CA . HIS A 1 85 ? 4.346 5.602 -7.366 1.00 82.06 85 HIS A CA 1
ATOM 647 C C . HIS A 1 85 ? 3.628 4.330 -6.903 1.00 82.06 85 HIS A C 1
ATOM 649 O O . HIS A 1 85 ? 2.966 4.326 -5.866 1.00 82.06 85 HIS A O 1
ATOM 655 N N . GLY A 1 86 ? 3.786 3.232 -7.646 1.00 82.31 86 GLY A N 1
ATOM 656 C CA . GLY A 1 86 ? 3.253 1.923 -7.277 1.00 82.31 86 GLY A CA 1
ATOM 657 C C . GLY A 1 86 ? 3.886 1.347 -6.008 1.00 82.31 86 GLY A C 1
ATOM 658 O O . GLY A 1 86 ? 3.161 0.840 -5.152 1.00 82.31 86 GLY A O 1
ATOM 659 N N . LEU A 1 87 ? 5.211 1.449 -5.865 1.00 80.00 87 LEU A N 1
ATOM 660 C CA . LEU A 1 87 ? 5.938 0.971 -4.683 1.00 80.00 87 LEU A CA 1
ATOM 661 C C . LEU A 1 87 ? 5.589 1.782 -3.431 1.00 80.00 87 LEU A C 1
ATOM 663 O O . LEU A 1 87 ? 5.213 1.195 -2.420 1.00 80.00 87 LEU A O 1
ATOM 667 N N . ASN A 1 88 ? 5.578 3.113 -3.528 1.00 82.00 88 ASN A N 1
ATOM 668 C CA . ASN A 1 88 ? 5.253 3.987 -2.395 1.00 82.00 88 ASN A CA 1
ATOM 669 C C . ASN A 1 88 ? 3.831 3.730 -1.851 1.00 82.00 88 ASN A C 1
ATOM 671 O O . ASN A 1 88 ? 3.589 3.709 -0.649 1.00 82.00 88 ASN A O 1
ATOM 675 N N . ARG A 1 89 ? 2.867 3.426 -2.733 1.00 80.50 89 ARG A N 1
ATOM 676 C CA . ARG A 1 89 ? 1.514 3.021 -2.309 1.00 80.50 89 ARG A CA 1
ATOM 677 C C . ARG A 1 89 ? 1.490 1.717 -1.513 1.00 80.50 89 ARG A C 1
ATOM 679 O O . ARG A 1 89 ? 0.604 1.548 -0.679 1.00 80.50 89 ARG A O 1
ATOM 686 N N . ARG A 1 90 ? 2.405 0.782 -1.785 1.00 79.88 90 ARG A N 1
ATOM 687 C CA . ARG A 1 90 ? 2.492 -0.479 -1.034 1.00 79.88 90 ARG A CA 1
ATOM 688 C C . ARG A 1 90 ? 3.041 -0.247 0.366 1.00 79.88 90 ARG A C 1
ATOM 690 O O . ARG A 1 90 ? 2.483 -0.803 1.303 1.00 79.88 90 ARG A O 1
ATOM 697 N N . GLU A 1 91 ? 4.058 0.598 0.494 1.00 80.56 91 GLU A N 1
ATOM 698 C CA . GLU A 1 91 ? 4.649 0.959 1.786 1.00 80.56 91 GLU A CA 1
ATOM 699 C C . GLU A 1 91 ? 3.658 1.726 2.673 1.00 80.56 91 GLU A C 1
ATOM 701 O O . GLU A 1 91 ? 3.434 1.363 3.827 1.00 80.56 91 GLU A O 1
ATOM 706 N N . LEU A 1 92 ? 2.959 2.719 2.112 1.00 83.19 92 LEU A N 1
ATOM 707 C CA . LEU A 1 92 ? 1.890 3.420 2.832 1.00 83.19 92 LEU A CA 1
ATOM 708 C C . LEU A 1 92 ? 0.816 2.440 3.323 1.00 83.19 92 LEU A C 1
ATOM 710 O O . LEU A 1 92 ? 0.408 2.479 4.482 1.00 83.19 92 LEU A O 1
ATOM 714 N N . ARG A 1 93 ? 0.430 1.484 2.470 1.00 87.12 93 ARG A N 1
ATOM 715 C CA . ARG A 1 93 ? -0.556 0.462 2.826 1.00 87.12 93 ARG A CA 1
ATOM 716 C C . ARG A 1 93 ? -0.068 -0.494 3.920 1.00 87.12 93 ARG A C 1
ATOM 718 O O . ARG A 1 93 ? -0.898 -0.936 4.712 1.00 87.12 93 ARG A O 1
ATOM 725 N N . SER A 1 94 ? 1.221 -0.840 3.983 1.00 88.38 94 SER A N 1
ATOM 726 C CA . SER A 1 94 ? 1.745 -1.669 5.080 1.00 88.38 94 SER A CA 1
ATOM 727 C C . SER A 1 94 ? 1.738 -0.919 6.408 1.00 88.38 94 SER A C 1
ATOM 729 O O . SER A 1 94 ? 1.339 -1.499 7.413 1.00 88.38 94 SER A O 1
ATOM 731 N N . VAL A 1 95 ? 2.073 0.375 6.407 1.00 90.31 95 VAL A N 1
ATOM 732 C CA . VAL A 1 95 ? 1.995 1.219 7.611 1.00 90.31 95 VAL A CA 1
ATOM 733 C C . VAL A 1 95 ? 0.553 1.319 8.118 1.00 90.31 95 VAL A C 1
ATOM 735 O O . VAL A 1 95 ? 0.301 1.144 9.311 1.00 90.31 95 VAL A O 1
ATOM 738 N N . ASP A 1 96 ? -0.409 1.532 7.219 1.00 92.19 96 ASP A N 1
ATOM 739 C CA . ASP A 1 96 ? -1.833 1.564 7.567 1.00 92.19 96 ASP A CA 1
ATOM 740 C C . ASP A 1 96 ? -2.335 0.215 8.112 1.00 92.19 96 ASP A C 1
ATOM 742 O O . ASP A 1 96 ? -3.128 0.161 9.056 1.00 92.19 96 ASP A O 1
ATOM 746 N N . LEU A 1 97 ? -1.853 -0.896 7.549 1.00 94.81 97 LEU A N 1
ATOM 747 C CA . LEU A 1 97 ? -2.185 -2.242 8.012 1.00 94.81 97 LEU A CA 1
ATOM 748 C C . LEU A 1 97 ? -1.620 -2.515 9.409 1.00 94.81 97 LEU A C 1
ATOM 750 O O . LEU A 1 97 ? -2.342 -3.037 10.257 1.00 94.81 97 LEU A O 1
ATOM 754 N N . GLU A 1 98 ? -0.380 -2.115 9.684 1.00 95.19 98 GLU A N 1
ATOM 755 C CA . GLU A 1 98 ? 0.193 -2.192 11.030 1.00 95.19 98 GLU A CA 1
ATOM 756 C C . GLU A 1 98 ? -0.587 -1.335 12.032 1.00 95.19 98 GLU A C 1
ATOM 758 O O . GLU A 1 98 ? -0.816 -1.759 13.167 1.00 95.19 98 GLU A O 1
ATOM 763 N N . ALA A 1 99 ? -1.029 -0.138 11.634 1.00 95.25 99 ALA A N 1
ATOM 764 C CA . ALA A 1 99 ? -1.866 0.710 12.478 1.00 95.25 99 ALA A CA 1
ATOM 765 C C . ALA A 1 99 ? -3.199 0.020 12.820 1.00 95.25 99 ALA A C 1
ATOM 767 O O . ALA A 1 99 ? -3.626 0.043 13.979 1.00 95.25 99 ALA A O 1
ATOM 768 N N . LEU A 1 100 ? -3.817 -0.653 11.844 1.00 96.25 100 LEU A N 1
ATOM 769 C CA . LEU A 1 100 ? -5.033 -1.439 12.043 1.00 96.25 100 LEU A CA 1
ATOM 770 C C . LEU A 1 100 ? -4.798 -2.634 12.986 1.00 96.25 100 LEU A C 1
ATOM 772 O O . LEU A 1 100 ? -5.596 -2.864 13.895 1.00 96.25 100 LEU A O 1
ATOM 776 N N . GLU A 1 101 ? -3.697 -3.371 12.819 1.00 96.38 101 GLU A N 1
ATOM 777 C CA . GLU A 1 101 ? -3.313 -4.482 13.705 1.00 96.38 101 GLU A CA 1
ATOM 778 C C . GLU A 1 101 ? -3.110 -4.025 15.147 1.00 96.38 101 GLU A C 1
ATOM 780 O O . GLU A 1 101 ? -3.645 -4.633 16.077 1.00 96.38 101 GLU A O 1
ATOM 785 N N . ARG A 1 102 ? -2.379 -2.923 15.341 1.00 96.38 102 ARG A N 1
ATOM 786 C CA . ARG A 1 102 ? -2.151 -2.337 16.667 1.00 96.38 102 ARG A CA 1
ATOM 787 C C . ARG A 1 102 ? -3.465 -1.893 17.306 1.00 96.38 102 ARG A C 1
ATOM 789 O O . ARG A 1 102 ? -3.662 -2.134 18.495 1.00 96.38 102 ARG A O 1
ATOM 796 N N . ALA A 1 103 ? -4.380 -1.298 16.539 1.00 96.12 103 ALA A N 1
ATOM 797 C CA . ALA A 1 103 ? -5.699 -0.918 17.040 1.00 96.12 103 ALA A CA 1
ATOM 798 C C . ALA A 1 103 ? -6.512 -2.142 17.501 1.00 96.12 103 ALA A C 1
ATOM 800 O O . ALA A 1 103 ? -7.077 -2.123 18.596 1.00 96.12 103 ALA A O 1
ATOM 801 N N . TYR A 1 104 ? -6.504 -3.239 16.738 1.00 96.31 104 TYR A N 1
ATOM 802 C CA . TYR A 1 104 ? -7.119 -4.498 17.169 1.00 96.31 104 TYR A CA 1
ATOM 803 C C . TYR A 1 104 ? -6.456 -5.091 18.416 1.00 96.31 104 TYR A C 1
ATOM 805 O O . TYR A 1 104 ? -7.163 -5.555 19.308 1.00 96.31 104 TYR A O 1
ATOM 813 N N . ALA A 1 105 ? -5.126 -5.043 18.525 1.00 95.50 105 ALA A N 1
ATOM 814 C CA . ALA A 1 105 ? -4.414 -5.529 19.706 1.00 95.50 105 ALA A CA 1
ATOM 815 C C . ALA A 1 105 ? -4.815 -4.758 20.978 1.00 95.50 105 ALA A C 1
ATOM 817 O O . ALA A 1 105 ? -5.047 -5.368 22.023 1.00 95.50 105 ALA A O 1
ATOM 818 N N . VAL A 1 106 ? -4.968 -3.431 20.882 1.00 95.19 106 VAL A N 1
ATOM 819 C CA . VAL A 1 106 ? -5.473 -2.592 21.983 1.00 95.19 106 VAL A CA 1
ATOM 820 C C . VAL A 1 106 ? -6.907 -2.975 22.347 1.00 95.19 106 VAL A C 1
ATOM 822 O O . VAL A 1 106 ? -7.207 -3.155 23.526 1.00 95.19 106 VAL A O 1
ATOM 825 N N . LEU A 1 107 ? -7.783 -3.169 21.358 1.00 94.56 107 LEU A N 1
ATOM 826 C CA . LEU A 1 107 ? -9.171 -3.577 21.595 1.00 94.56 107 LEU A CA 1
ATOM 827 C C . LEU A 1 107 ? -9.294 -4.992 22.169 1.00 94.56 107 LEU A C 1
ATOM 829 O O . LEU A 1 107 ? -10.205 -5.244 22.951 1.00 94.56 107 LEU A O 1
ATOM 833 N N . GLY A 1 108 ? -8.363 -5.891 21.849 1.00 93.62 108 GLY A N 1
ATOM 834 C CA . GLY A 1 108 ? -8.282 -7.214 22.468 1.00 93.62 108 GLY A CA 1
ATOM 835 C C . GLY A 1 108 ? -8.003 -7.142 23.972 1.00 93.62 108 GLY A C 1
ATOM 836 O O . GLY A 1 108 ? -8.528 -7.948 24.735 1.00 93.62 108 GLY A O 1
ATOM 837 N N . GLN A 1 109 ? -7.232 -6.145 24.417 1.00 95.38 109 GLN A N 1
ATOM 838 C CA . GLN A 1 109 ? -6.969 -5.902 25.840 1.00 95.38 109 GLN A CA 1
ATOM 839 C C . GLN A 1 109 ? -8.076 -5.076 26.508 1.00 95.38 109 GLN A C 1
ATOM 841 O O . GLN A 1 109 ? -8.413 -5.307 27.669 1.00 95.38 109 GLN A O 1
ATOM 846 N N . ARG A 1 110 ? -8.627 -4.087 25.795 1.00 95.19 110 ARG A N 1
ATOM 847 C CA . ARG A 1 110 ? -9.632 -3.139 26.296 1.00 95.19 110 ARG A CA 1
ATOM 848 C C . ARG A 1 110 ? -10.753 -2.947 25.266 1.00 95.19 110 ARG A C 1
ATOM 850 O O . ARG A 1 110 ? -10.765 -1.944 24.554 1.00 95.19 110 ARG A O 1
ATOM 857 N N .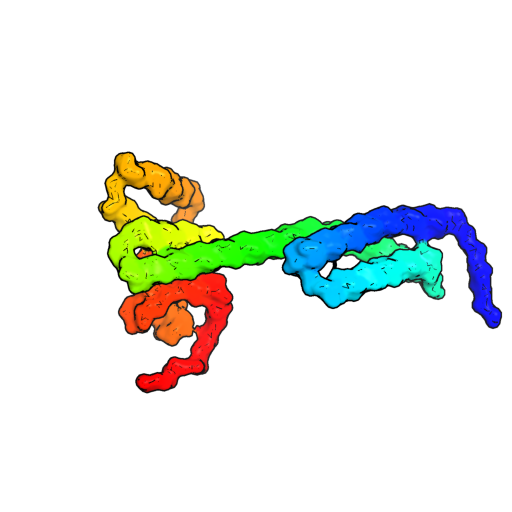 PRO A 1 111 ? -11.753 -3.847 25.222 1.00 91.88 111 PRO A N 1
ATOM 858 C CA . PRO A 1 111 ? -12.805 -3.806 24.198 1.00 91.88 111 PRO A CA 1
ATOM 859 C C . PRO A 1 111 ? -13.676 -2.543 24.221 1.00 91.88 111 PRO A C 1
ATOM 861 O O . PRO A 1 111 ? -14.284 -2.190 23.215 1.00 91.88 111 PRO A O 1
ATOM 864 N N . ARG A 1 112 ? -13.753 -1.868 25.376 1.00 93.12 112 ARG A N 1
ATOM 865 C CA . ARG A 1 112 ? -14.549 -0.647 25.587 1.00 93.12 112 ARG A CA 1
ATOM 866 C C . ARG A 1 112 ? -13.746 0.646 25.429 1.00 93.12 112 ARG A C 1
ATOM 868 O O . ARG A 1 112 ? -14.282 1.716 25.690 1.00 93.12 112 ARG A O 1
ATOM 875 N N . ASP A 1 113 ? -12.478 0.570 25.027 1.00 95.31 113 ASP A N 1
ATOM 876 C CA . ASP A 1 113 ? -11.665 1.767 24.818 1.00 95.31 113 ASP A CA 1
ATOM 877 C C . ASP A 1 113 ? -12.158 2.547 23.587 1.00 95.31 113 ASP A C 1
ATOM 879 O O . ASP A 1 113 ? -11.997 2.118 22.440 1.00 95.31 113 ASP A O 1
ATOM 883 N N . VAL A 1 114 ? -12.799 3.692 23.833 1.00 95.50 114 VAL A N 1
ATOM 884 C CA . VAL A 1 114 ? -13.392 4.551 22.796 1.00 95.50 114 VAL A CA 1
ATOM 885 C C . VAL A 1 114 ? -12.313 5.089 21.854 1.00 95.50 114 VAL A C 1
ATOM 887 O O . VAL A 1 114 ? -12.493 5.085 20.636 1.00 95.50 114 VAL A O 1
ATOM 890 N N . LEU A 1 115 ? -11.148 5.469 22.391 1.00 94.75 115 LEU A N 1
ATOM 891 C CA . LEU A 1 115 ? -10.043 5.981 21.581 1.00 94.75 115 LEU A CA 1
ATOM 892 C C . LEU A 1 115 ? -9.417 4.868 20.730 1.00 94.75 115 LEU A C 1
ATOM 894 O O . LEU A 1 115 ? -9.085 5.090 19.567 1.00 94.75 115 LEU A O 1
ATOM 898 N N . GLY A 1 116 ? -9.312 3.651 21.274 1.00 95.00 116 GLY A N 1
ATOM 899 C CA . GLY A 1 116 ? -8.892 2.464 20.524 1.00 95.00 116 GLY A CA 1
ATOM 900 C C . GLY A 1 116 ? -9.812 2.165 19.336 1.00 95.00 116 GLY A C 1
ATOM 901 O O . GLY A 1 116 ? -9.332 1.934 18.223 1.00 95.00 116 GLY A O 1
ATOM 902 N N . ARG A 1 117 ? -11.136 2.249 19.535 1.00 96.19 117 ARG A N 1
ATOM 903 C CA . ARG A 1 117 ? -12.127 2.087 18.456 1.00 96.19 117 ARG A CA 1
ATOM 904 C C . ARG A 1 117 ? -12.048 3.213 17.424 1.00 96.19 117 ARG A C 1
ATOM 906 O O . ARG A 1 117 ? -12.141 2.944 16.230 1.00 96.19 117 ARG A O 1
ATOM 913 N N . PHE A 1 118 ? -11.822 4.455 17.848 1.00 97.19 118 PHE A N 1
ATOM 914 C CA . PHE A 1 118 ? -11.643 5.572 16.917 1.00 97.19 118 PHE A CA 1
ATOM 915 C C . PHE A 1 118 ? -10.370 5.421 16.068 1.00 97.19 118 PHE A C 1
ATOM 917 O O . PHE A 1 118 ? -10.402 5.618 14.855 1.00 97.19 118 PHE A O 1
ATOM 924 N N . ARG A 1 119 ? -9.255 4.983 16.665 1.00 96.44 119 ARG A N 1
ATOM 925 C CA . ARG A 1 119 ? -8.018 4.674 15.923 1.00 96.44 119 ARG A CA 1
ATOM 926 C C . ARG A 1 119 ? -8.211 3.533 14.927 1.00 96.44 119 ARG A C 1
ATOM 928 O O . ARG A 1 119 ? -7.688 3.604 13.818 1.00 96.44 119 ARG A O 1
ATOM 935 N N . LEU A 1 120 ? -9.000 2.518 15.292 1.00 97.06 120 LEU A N 1
ATOM 936 C CA . LEU A 1 120 ? -9.408 1.461 14.365 1.00 97.06 120 LEU A CA 1
ATOM 937 C C . LEU A 1 120 ? -10.173 2.045 13.168 1.00 97.06 120 LEU A C 1
ATOM 939 O O . LEU A 1 120 ? -9.858 1.712 12.028 1.00 97.06 120 LEU A O 1
ATOM 943 N N . ALA A 1 121 ? -11.137 2.937 13.414 1.00 96.88 121 ALA A N 1
ATOM 944 C CA . ALA A 1 121 ? -11.871 3.622 12.353 1.00 96.88 121 ALA A CA 1
ATOM 945 C C . ALA A 1 121 ? -10.941 4.432 11.439 1.00 96.88 121 ALA A C 1
ATOM 947 O O . ALA A 1 121 ? -11.065 4.360 10.221 1.00 96.88 121 ALA A O 1
ATOM 948 N N . GLN A 1 122 ? -9.972 5.155 12.001 1.00 96.44 122 GLN A N 1
ATOM 949 C CA . GLN A 1 122 ? -9.013 5.941 11.224 1.00 96.44 122 GLN A CA 1
ATOM 950 C C . GLN A 1 122 ? -8.149 5.069 10.307 1.00 96.44 122 GLN A C 1
ATOM 952 O O . GLN A 1 122 ? -8.038 5.374 9.121 1.00 96.44 122 GLN A O 1
ATOM 957 N N . ALA A 1 123 ? -7.599 3.968 10.821 1.00 95.69 123 ALA A N 1
ATOM 958 C CA . ALA A 1 123 ? -6.840 3.019 10.007 1.00 95.69 123 ALA A CA 1
ATOM 959 C C . ALA A 1 123 ? -7.729 2.329 8.953 1.00 95.69 123 ALA A C 1
ATOM 961 O O . ALA A 1 123 ? -7.325 2.117 7.813 1.00 95.69 123 ALA A O 1
ATOM 962 N N . ALA A 1 124 ? -8.983 2.017 9.291 1.00 95.06 124 ALA A N 1
ATOM 963 C CA . ALA A 1 124 ? -9.927 1.459 8.328 1.00 95.06 124 ALA A CA 1
ATOM 964 C C . ALA A 1 124 ? -10.273 2.456 7.205 1.00 95.06 124 ALA A C 1
ATOM 966 O O . ALA A 1 124 ? -10.422 2.050 6.050 1.00 95.06 124 ALA A O 1
A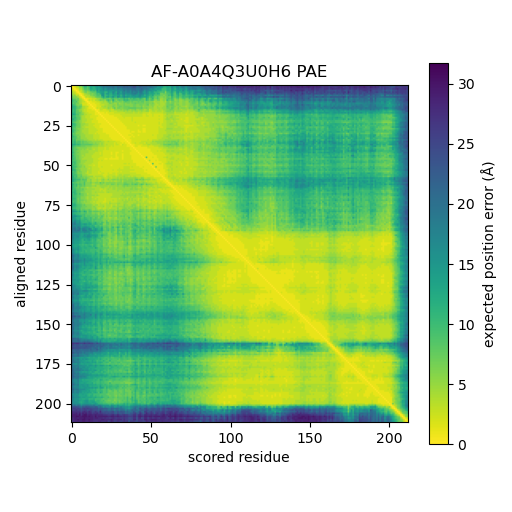TOM 967 N N . TRP A 1 125 ? -10.354 3.754 7.516 1.00 94.81 125 TRP A N 1
ATOM 968 C CA . TRP A 1 125 ? -10.592 4.813 6.536 1.00 94.81 125 TRP A CA 1
ATOM 969 C C . TRP A 1 125 ? -9.443 4.924 5.531 1.00 94.81 125 TRP A C 1
ATOM 971 O O . TRP A 1 125 ? -9.696 4.972 4.326 1.00 94.81 125 TRP A O 1
ATOM 981 N N . THR A 1 126 ? -8.186 4.926 5.995 1.00 93.00 126 THR A N 1
ATOM 982 C CA . THR A 1 126 ? -7.007 5.022 5.111 1.00 93.00 126 THR A CA 1
ATOM 983 C C . T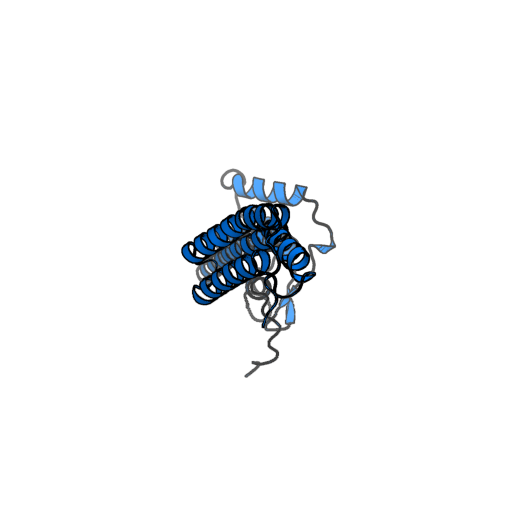HR A 1 126 ? -6.875 3.810 4.189 1.00 93.00 126 THR A C 1
ATOM 985 O O . THR A 1 126 ? -6.504 3.954 3.025 1.00 93.00 126 THR A O 1
ATOM 988 N N . LEU A 1 127 ? -7.315 2.637 4.649 1.00 92.38 127 LEU A N 1
ATOM 989 C CA . LEU A 1 127 ? -7.381 1.402 3.861 1.00 92.38 127 LEU A CA 1
ATOM 990 C C . LEU A 1 127 ? -8.579 1.326 2.893 1.00 92.38 127 LEU A C 1
ATOM 992 O O . LEU A 1 127 ? -8.755 0.312 2.216 1.00 92.38 127 LEU A O 1
ATOM 996 N N . GLY A 1 128 ? -9.402 2.376 2.807 1.00 90.94 128 GLY A N 1
ATOM 997 C CA . GLY A 1 128 ? -10.528 2.467 1.873 1.00 90.94 128 GLY A CA 1
ATOM 998 C C . GLY A 1 128 ? -11.815 1.782 2.342 1.00 90.94 128 GLY A C 1
ATOM 999 O O . GLY A 1 128 ? -12.755 1.660 1.561 1.00 90.94 128 GLY A O 1
ATOM 1000 N N . MET A 1 129 ? -11.904 1.355 3.605 1.00 92.94 129 MET A N 1
ATOM 1001 C CA . MET A 1 129 ? -13.121 0.786 4.205 1.00 92.94 129 MET A CA 1
ATOM 1002 C C . MET A 1 129 ? -14.012 1.900 4.777 1.00 92.94 129 MET A C 1
ATOM 1004 O O . MET A 1 129 ? -14.351 1.908 5.961 1.00 92.94 129 MET A O 1
ATOM 1008 N N . THR A 1 130 ? -14.358 2.875 3.936 1.00 92.81 130 THR A N 1
ATOM 1009 C CA . THR A 1 130 ? -14.897 4.184 4.343 1.00 92.81 130 THR A CA 1
ATOM 1010 C C . THR A 1 130 ? -16.225 4.112 5.094 1.00 92.81 130 THR A C 1
ATOM 1012 O O . THR A 1 130 ? -16.350 4.767 6.124 1.00 92.81 130 THR A O 1
ATOM 1015 N N . GLY A 1 131 ? -17.203 3.312 4.654 1.00 92.62 131 GLY A N 1
ATOM 1016 C CA . GLY A 1 131 ? -18.501 3.237 5.343 1.00 92.62 131 GLY A CA 1
ATOM 1017 C C . GLY A 1 131 ? -18.422 2.567 6.714 1.00 92.62 131 GLY A C 1
ATOM 1018 O O . GLY A 1 131 ? -19.015 3.055 7.675 1.00 92.62 131 GLY A O 1
ATOM 1019 N N . HIS A 1 132 ? -17.625 1.500 6.844 1.00 94.69 132 HIS A N 1
ATOM 1020 C CA . HIS A 1 132 ? -17.353 0.883 8.145 1.00 94.69 132 HIS A CA 1
ATOM 1021 C C . HIS A 1 132 ? -16.616 1.850 9.072 1.00 94.69 132 HIS A C 1
ATOM 1023 O O . HIS A 1 132 ? -17.024 2.026 10.217 1.00 94.69 132 HIS A O 1
ATOM 1029 N N . ALA A 1 133 ? -15.563 2.496 8.570 1.00 95.44 133 ALA A N 1
ATOM 1030 C CA . ALA A 1 133 ? -14.788 3.473 9.320 1.00 95.44 133 ALA A CA 1
ATOM 1031 C C . ALA A 1 133 ? -15.648 4.647 9.804 1.00 95.44 133 ALA A C 1
ATOM 1033 O O . ALA A 1 133 ? -15.599 4.989 10.982 1.00 95.44 133 ALA A O 1
ATOM 1034 N N . MET A 1 134 ? -16.472 5.221 8.922 1.00 95.25 134 MET A N 1
ATOM 1035 C CA . MET A 1 134 ? -17.372 6.318 9.275 1.00 95.25 134 MET A CA 1
ATOM 1036 C C . MET A 1 134 ? -18.310 5.905 10.403 1.00 95.25 134 MET A C 1
ATOM 1038 O O . MET A 1 134 ? -18.391 6.597 11.411 1.00 95.25 134 MET A O 1
ATOM 1042 N N . ARG A 1 135 ? -18.965 4.747 10.268 1.00 95.38 135 ARG A N 1
ATOM 1043 C CA . ARG A 1 135 ? -19.943 4.291 11.254 1.00 95.38 135 ARG A CA 1
ATOM 1044 C C . ARG A 1 135 ? -19.304 3.994 12.612 1.00 95.38 135 ARG A C 1
ATOM 1046 O O . ARG A 1 135 ? -19.841 4.408 13.631 1.00 95.38 135 ARG A O 1
ATOM 1053 N N . ILE A 1 136 ? -18.127 3.359 12.630 1.00 96.31 136 ILE A N 1
ATOM 1054 C CA . ILE A 1 136 ? -17.379 3.132 13.878 1.00 96.31 136 ILE A CA 1
ATOM 1055 C C . ILE A 1 136 ? -17.000 4.474 14.518 1.00 96.31 136 ILE A C 1
ATOM 1057 O O . ILE A 1 136 ? -17.124 4.634 15.729 1.00 96.31 136 ILE A O 1
ATOM 1061 N N . ALA A 1 137 ? -16.540 5.445 13.725 1.00 96.25 137 ALA A N 1
ATOM 1062 C CA . ALA A 1 137 ? -16.159 6.753 14.242 1.00 96.25 137 ALA A CA 1
ATOM 1063 C C . ALA A 1 137 ? -17.361 7.536 14.787 1.00 96.25 137 ALA A C 1
ATOM 1065 O O . ALA A 1 137 ? -17.248 8.130 15.854 1.00 96.25 137 ALA A O 1
ATOM 1066 N N . GLU A 1 138 ? -18.507 7.511 14.104 1.00 95.12 138 GLU A N 1
ATOM 1067 C CA . GLU A 1 138 ? -19.758 8.114 14.579 1.00 95.12 138 GLU A CA 1
ATOM 1068 C C . GLU A 1 138 ? -20.195 7.534 15.926 1.00 95.12 138 GLU A C 1
ATOM 1070 O O . GLU A 1 138 ? -20.532 8.297 16.832 1.00 95.12 138 GLU A O 1
ATOM 1075 N N . ASP A 1 139 ? -20.149 6.208 16.077 1.00 95.19 139 ASP A N 1
ATOM 1076 C CA . ASP A 1 139 ? -20.497 5.538 17.331 1.00 95.19 139 ASP A CA 1
ATOM 1077 C C . ASP A 1 139 ? -19.521 5.937 18.456 1.00 95.19 139 ASP A C 1
ATOM 1079 O O . ASP A 1 139 ? -19.943 6.214 19.576 1.00 95.19 139 ASP A O 1
ATOM 1083 N N . CYS A 1 140 ? -18.223 6.067 18.159 1.00 95.44 140 CYS A N 1
ATOM 1084 C CA . CYS A 1 140 ? -17.238 6.574 19.118 1.00 95.44 140 CYS A CA 1
ATOM 1085 C C . CYS A 1 140 ? -17.501 8.026 19.532 1.00 95.44 140 CYS A C 1
ATOM 1087 O O . CYS A 1 140 ? -17.379 8.353 20.710 1.00 95.44 140 CYS A O 1
ATOM 1089 N N . LEU A 1 141 ? -17.861 8.899 18.588 1.00 94.75 141 LEU A N 1
ATOM 1090 C CA . LEU A 1 141 ? -18.108 10.314 18.874 1.00 94.75 141 LEU A CA 1
ATOM 1091 C C . LEU A 1 141 ? -19.318 10.537 19.788 1.00 94.75 141 LEU A C 1
ATOM 1093 O O . LEU A 1 141 ? -19.371 11.559 20.462 1.00 94.75 141 LEU A O 1
ATOM 1097 N N . GLN A 1 142 ? -20.273 9.604 19.842 1.00 94.38 142 GLN A N 1
ATOM 1098 C CA . GLN A 1 142 ? -21.387 9.676 20.798 1.00 94.38 142 GLN A CA 1
ATOM 1099 C C . GLN A 1 142 ? -20.924 9.499 22.250 1.00 94.38 142 GLN A C 1
ATOM 1101 O O . GLN A 1 142 ? -21.571 9.995 23.169 1.00 94.38 142 GLN A O 1
ATOM 1106 N N . GLU A 1 143 ? -19.806 8.803 22.456 1.00 93.31 143 GLU A N 1
ATOM 1107 C CA . GLU A 1 143 ? -19.225 8.531 23.773 1.00 93.31 143 GLU A CA 1
ATOM 1108 C C . GLU A 1 143 ? -18.119 9.537 24.156 1.00 93.31 143 GLU A C 1
ATOM 1110 O O . GLU A 1 143 ? -17.658 9.543 25.298 1.00 93.31 143 GLU A O 1
ATOM 1115 N N . MET A 1 144 ? -17.682 10.391 23.222 1.00 92.75 144 MET A N 1
ATOM 1116 C CA . MET A 1 144 ? -16.618 11.381 23.418 1.00 92.75 144 MET A CA 1
ATOM 1117 C C . MET A 1 144 ? -17.190 12.781 23.685 1.00 92.75 144 MET A C 1
ATOM 1119 O O . MET A 1 144 ? -18.097 13.234 22.993 1.00 92.75 144 MET A O 1
ATOM 1123 N N . ASP A 1 145 ? -16.627 13.509 24.657 1.00 92.38 145 ASP A N 1
ATOM 1124 C CA . ASP A 1 145 ? -16.966 14.925 24.864 1.00 92.38 145 ASP A CA 1
ATOM 1125 C C . ASP A 1 145 ? -16.335 15.791 23.750 1.00 92.38 145 ASP A C 1
ATOM 1127 O O . ASP A 1 145 ? -15.100 15.823 23.638 1.00 92.38 145 ASP A O 1
ATOM 11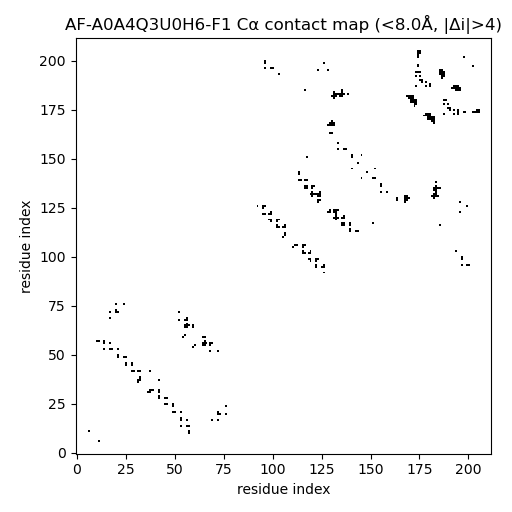31 N N . PRO A 1 146 ? -17.132 16.558 22.976 1.00 90.75 146 PRO A N 1
ATOM 1132 C CA . PRO A 1 146 ? -16.625 17.421 21.912 1.00 90.75 146 PRO A CA 1
ATOM 1133 C C . PRO A 1 146 ? -15.607 18.471 22.356 1.00 90.75 146 PRO A C 1
ATOM 1135 O O . PRO A 1 146 ? -14.842 18.962 21.526 1.00 90.75 146 PRO A O 1
ATOM 1138 N N . LYS A 1 147 ? -15.600 18.856 23.638 1.00 93.38 147 LYS A N 1
ATOM 1139 C CA . LYS A 1 147 ? -14.644 19.828 24.186 1.00 93.38 147 LYS A CA 1
ATOM 1140 C C . LYS A 1 147 ? -13.270 19.222 24.442 1.00 93.38 147 LYS A C 1
ATOM 1142 O O . LYS A 1 147 ? -12.283 19.951 24.411 1.00 93.38 147 LYS A O 1
ATOM 1147 N N . VAL A 1 148 ? -13.213 17.918 24.708 1.00 94.31 148 VAL A N 1
ATOM 1148 C CA . VAL A 1 148 ? -11.968 17.196 24.999 1.00 94.31 148 VAL A CA 1
ATOM 1149 C C . VAL A 1 148 ? -11.380 16.612 23.713 1.00 94.31 148 VAL A C 1
ATOM 1151 O O . VAL A 1 148 ? -10.185 16.746 23.475 1.00 94.31 148 VAL A O 1
ATOM 1154 N N . PHE A 1 149 ? -12.223 16.041 22.849 1.00 94.38 149 PHE A N 1
ATOM 1155 C CA . PHE A 1 149 ? -11.826 15.324 21.629 1.00 94.38 149 PHE A CA 1
ATOM 1156 C C . PHE A 1 149 ? -12.080 16.151 20.360 1.00 94.38 149 PHE A C 1
ATOM 1158 O O . PHE A 1 149 ? -12.751 15.734 19.411 1.00 94.38 149 PHE A O 1
ATOM 1165 N N . VAL A 1 150 ? -11.593 17.396 20.357 1.00 95.56 150 VAL A N 1
ATOM 1166 C CA . VAL A 1 150 ? -11.854 18.356 19.270 1.00 95.56 150 VAL A CA 1
ATOM 1167 C C . VAL A 1 150 ? -11.322 17.839 17.928 1.00 95.56 150 VAL A C 1
ATOM 1169 O O . VAL A 1 150 ? -11.977 18.009 16.895 1.00 95.56 150 VAL A O 1
ATOM 1172 N N . GLU A 1 151 ? -10.148 17.204 17.934 1.00 95.19 151 GLU A N 1
ATOM 1173 C CA . GLU A 1 151 ? -9.477 16.712 16.729 1.00 95.19 151 GLU A CA 1
ATOM 1174 C C . GLU A 1 151 ? -10.279 15.599 16.052 1.00 95.19 151 GLU A C 1
ATOM 1176 O O . GLU A 1 151 ? -10.527 15.660 14.845 1.00 95.19 151 GLU A O 1
ATOM 1181 N N . GLU A 1 152 ? -10.774 14.637 16.824 1.00 96.31 152 GLU A N 1
ATOM 1182 C CA . GLU A 1 152 ? -11.590 13.519 16.360 1.00 96.31 152 GLU A CA 1
ATOM 1183 C C . GLU A 1 152 ? -12.873 14.022 15.687 1.00 96.31 152 GLU A C 1
ATOM 1185 O O . GLU A 1 152 ? -13.194 13.631 14.559 1.00 96.31 152 GLU A O 1
ATOM 1190 N N . HIS A 1 153 ? -13.556 14.993 16.302 1.00 95.12 153 HIS A N 1
ATOM 1191 C CA . HIS A 1 153 ? -14.727 15.636 15.701 1.00 95.12 153 HIS A CA 1
ATOM 1192 C C . HIS A 1 153 ? -14.396 16.412 14.417 1.00 95.12 153 HIS A C 1
ATOM 1194 O O . HIS A 1 153 ? -15.238 16.525 13.520 1.00 95.12 153 HIS A O 1
ATOM 1200 N N . VAL A 1 154 ? -13.206 17.008 14.299 1.00 95.12 154 VAL A N 1
ATOM 1201 C CA . VAL A 1 154 ? -12.764 17.678 13.062 1.00 95.12 154 VAL A CA 1
ATOM 1202 C C . VAL A 1 154 ? -12.475 16.656 11.961 1.00 95.12 154 VAL A C 1
ATOM 1204 O O . VAL A 1 154 ? -12.845 16.893 10.805 1.00 95.12 154 VAL A O 1
ATOM 1207 N N . ILE A 1 155 ? -11.856 15.526 12.303 1.00 95.00 155 ILE A N 1
ATOM 1208 C CA . ILE A 1 155 ? -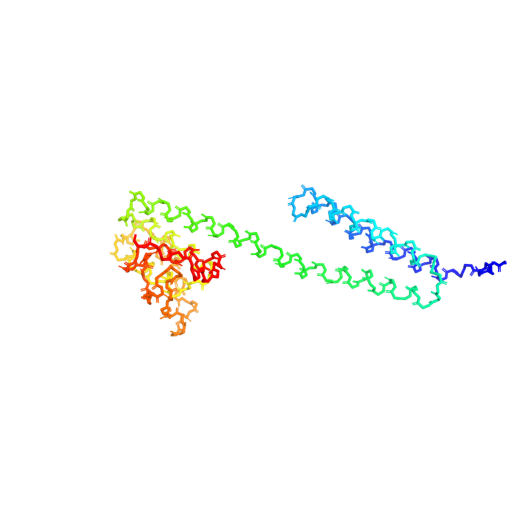11.554 14.430 11.376 1.00 95.00 155 ILE A CA 1
ATOM 1209 C C . ILE A 1 155 ? -12.848 13.870 10.782 1.00 95.00 155 ILE A C 1
ATOM 1211 O O . ILE A 1 155 ? -12.997 13.871 9.560 1.00 95.00 155 ILE A O 1
ATOM 1215 N N . VAL A 1 156 ? -13.826 13.499 11.610 1.00 94.50 156 VAL A N 1
ATOM 1216 C CA . VAL A 1 156 ? -15.097 12.936 11.117 1.00 94.50 156 VAL A CA 1
ATOM 1217 C C . VAL A 1 156 ? -15.881 13.958 10.293 1.00 94.50 156 VAL A C 1
ATOM 1219 O O . VAL A 1 156 ? -16.377 13.645 9.211 1.00 94.50 156 VAL A O 1
ATOM 1222 N N . ARG A 1 157 ? -15.899 15.238 10.695 1.00 93.50 157 ARG A N 1
ATOM 1223 C CA . ARG A 1 157 ? -16.478 16.311 9.861 1.00 93.50 157 ARG A CA 1
ATOM 1224 C C . ARG A 1 157 ? -15.785 16.448 8.505 1.00 93.50 157 ARG A C 1
ATOM 1226 O O . ARG A 1 157 ? -16.426 16.785 7.510 1.00 93.50 157 ARG A O 1
ATOM 1233 N N . ARG A 1 158 ? -14.472 16.217 8.427 1.00 93.88 158 ARG A N 1
ATOM 1234 C CA . ARG A 1 158 ? -13.744 16.179 7.149 1.00 93.88 158 ARG A CA 1
ATOM 1235 C C . ARG A 1 158 ? -14.161 14.973 6.312 1.00 93.88 158 ARG A C 1
ATOM 1237 O O . ARG A 1 158 ? -14.316 15.129 5.104 1.00 93.88 158 ARG A O 1
ATOM 1244 N N . TRP A 1 159 ? -14.368 13.815 6.924 1.00 93.12 159 TRP A N 1
ATOM 1245 C CA . TRP A 1 159 ? -14.841 12.623 6.226 1.00 93.12 159 TRP A CA 1
ATOM 1246 C C . TRP A 1 159 ? -16.242 12.826 5.647 1.00 93.12 159 TRP A C 1
ATOM 1248 O O . TRP A 1 159 ? -16.446 12.543 4.471 1.00 93.12 159 TRP A O 1
ATOM 1258 N N . HIS A 1 160 ? -17.177 13.425 6.392 1.00 89.62 160 HIS A N 1
ATOM 1259 C CA . HIS A 1 160 ? -18.514 13.741 5.864 1.00 89.62 160 HIS A CA 1
ATOM 1260 C C . HIS A 1 160 ? -18.473 14.653 4.632 1.00 89.62 160 HIS A C 1
ATOM 1262 O O . HIS A 1 160 ? -19.268 14.485 3.709 1.00 89.62 160 HIS A O 1
ATOM 1268 N N . ARG A 1 161 ? -17.517 15.591 4.572 1.00 89.25 161 ARG A N 1
ATOM 1269 C CA . ARG A 1 161 ? -17.335 16.471 3.404 1.00 89.25 161 ARG A CA 1
ATOM 1270 C C . ARG A 1 161 ? -16.918 15.732 2.132 1.00 89.25 161 ARG A C 1
ATOM 1272 O O . ARG A 1 161 ? -17.127 16.274 1.053 1.00 89.25 161 ARG A O 1
ATOM 1279 N N . HIS A 1 162 ? -16.383 14.516 2.237 1.00 84.38 162 HIS A N 1
ATOM 1280 C CA . HIS A 1 162 ? -16.074 13.681 1.074 1.00 84.38 162 HIS A CA 1
ATOM 1281 C C . HIS A 1 162 ? -17.324 13.024 0.452 1.00 84.38 162 HIS A C 1
ATOM 1283 O O . HIS A 1 162 ? -17.170 12.264 -0.495 1.00 84.38 162 HIS A O 1
ATOM 1289 N N . GLN A 1 163 ? -18.536 13.343 0.943 1.00 72.12 163 GLN A N 1
ATOM 1290 C CA . GLN A 1 163 ? -19.839 12.850 0.469 1.00 72.12 163 GLN A CA 1
ATOM 1291 C C . GLN A 1 163 ? -19.869 11.325 0.304 1.00 72.12 163 GLN A C 1
ATOM 1293 O O . GLN A 1 163 ? -19.773 10.823 -0.817 1.00 72.12 163 GLN A O 1
ATOM 1298 N N . PRO A 1 164 ? -19.996 10.563 1.406 1.00 69.81 164 PRO A N 1
ATOM 1299 C CA . PRO A 1 164 ? -20.116 9.123 1.296 1.00 69.81 164 PRO A CA 1
ATOM 1300 C C . PRO A 1 164 ? -21.383 8.758 0.515 1.00 69.81 164 PRO A C 1
ATOM 1302 O O . PRO A 1 164 ? -22.498 9.029 0.960 1.00 69.81 164 PRO A O 1
ATOM 1305 N N . GLY A 1 165 ? -21.206 8.173 -0.668 1.00 76.88 165 GLY A N 1
ATOM 1306 C CA . GLY A 1 165 ? -22.291 7.571 -1.430 1.00 76.88 165 GLY A CA 1
ATOM 1307 C C . GLY A 1 165 ? -22.901 6.389 -0.674 1.00 76.88 165 GLY A C 1
ATOM 1308 O O . GLY A 1 165 ? -22.280 5.799 0.216 1.00 76.88 165 GLY A O 1
ATOM 1309 N N . ALA A 1 166 ? -24.142 6.035 -1.020 1.00 74.69 166 ALA A N 1
ATOM 1310 C CA . ALA A 1 166 ? -24.844 4.899 -0.412 1.00 74.69 166 ALA A CA 1
ATOM 1311 C C . ALA A 1 166 ? -24.103 3.560 -0.621 1.00 74.69 166 ALA A C 1
ATOM 1313 O O . ALA A 1 166 ? -24.241 2.637 0.176 1.00 74.69 166 ALA A O 1
ATOM 1314 N N . ASP A 1 167 ? -23.271 3.481 -1.658 1.00 77.81 167 ASP A N 1
ATOM 1315 C CA . ASP A 1 167 ? -22.387 2.366 -1.989 1.00 77.81 167 ASP A CA 1
ATOM 1316 C C . ASP A 1 167 ? -21.233 2.160 -0.993 1.00 77.81 167 ASP A C 1
ATOM 1318 O O . ASP A 1 167 ? -20.616 1.096 -0.981 1.00 77.81 167 ASP A O 1
ATOM 1322 N N . MET A 1 168 ? -20.943 3.132 -0.123 1.00 79.44 168 MET A N 1
ATOM 1323 C CA . MET A 1 168 ? -19.902 2.980 0.898 1.00 79.44 168 MET A CA 1
ATOM 1324 C C . MET A 1 168 ? -20.359 2.149 2.102 1.00 79.44 168 MET A C 1
ATOM 1326 O O . MET A 1 168 ? -19.520 1.548 2.774 1.00 79.44 168 MET A O 1
ATOM 1330 N N . PHE A 1 169 ? -21.665 2.083 2.375 1.00 85.75 169 PHE A N 1
ATOM 1331 C CA . PHE A 1 169 ? -22.251 1.414 3.547 1.00 85.75 169 PHE A CA 1
ATOM 1332 C C . PHE A 1 169 ? -22.694 -0.022 3.242 1.00 85.75 169 PHE A C 1
ATOM 1334 O O . PHE A 1 169 ? -23.786 -0.445 3.612 1.00 85.75 169 PHE A O 1
ATOM 1341 N N . VAL A 1 170 ? -21.846 -0.767 2.539 1.00 88.12 170 VAL A N 1
ATOM 1342 C CA . VAL A 1 170 ? -22.121 -2.155 2.155 1.00 88.12 170 VAL A CA 1
ATOM 1343 C C . VAL A 1 170 ? -21.599 -3.109 3.219 1.00 88.12 170 VAL A C 1
ATOM 1345 O O . VAL A 1 170 ? -20.467 -2.967 3.683 1.00 88.12 170 VAL A O 1
ATOM 1348 N N . ASP A 1 171 ? -22.403 -4.116 3.549 1.00 91.75 171 ASP A N 1
ATOM 1349 C CA . ASP A 1 171 ? -22.009 -5.197 4.446 1.00 91.75 171 ASP A CA 1
ATOM 1350 C C . ASP A 1 171 ? -20.804 -5.965 3.895 1.00 91.75 171 ASP A C 1
ATOM 1352 O O . ASP A 1 171 ? -20.766 -6.392 2.735 1.00 91.75 171 ASP A O 1
ATOM 1356 N N . TYR A 1 172 ? -19.821 -6.219 4.753 1.00 92.06 172 TYR A N 1
ATOM 1357 C CA . TYR A 1 172 ? -18.699 -7.085 4.410 1.00 92.06 172 TYR A CA 1
ATOM 1358 C C . TYR A 1 172 ? -18.938 -8.504 4.904 1.00 92.06 172 TYR A C 1
ATOM 1360 O O . TYR A 1 172 ? -19.219 -8.732 6.075 1.00 92.06 172 TYR A O 1
ATOM 1368 N N . ALA A 1 173 ? -18.760 -9.489 4.026 1.00 92.25 173 ALA A N 1
ATOM 1369 C CA . ALA A 1 173 ? -18.741 -10.884 4.443 1.00 92.25 173 ALA A CA 1
ATOM 1370 C C . ALA A 1 173 ? -17.480 -11.170 5.276 1.00 92.25 173 ALA A C 1
ATOM 1372 O O . ALA A 1 173 ? -16.358 -10.898 4.836 1.00 92.25 173 ALA A O 1
ATOM 1373 N N . CYS A 1 174 ? -17.659 -11.741 6.467 1.00 93.06 174 CYS A N 1
ATOM 1374 C CA . CYS A 1 174 ? -16.554 -12.234 7.285 1.00 93.06 174 CYS A CA 1
ATOM 1375 C C . CYS A 1 174 ? -15.775 -13.329 6.536 1.00 93.06 174 CYS A C 1
ATOM 1377 O O . CYS A 1 174 ? -16.375 -14.265 6.009 1.00 93.06 174 CYS A O 1
ATOM 1379 N N . MET A 1 175 ? -14.443 -13.247 6.504 1.00 90.69 175 MET A N 1
ATOM 1380 C CA . MET A 1 175 ? -13.623 -14.214 5.764 1.00 90.69 175 MET A CA 1
ATOM 1381 C C . MET A 1 175 ? -13.543 -15.584 6.449 1.00 90.69 175 MET A C 1
ATOM 1383 O O . MET A 1 175 ? -13.365 -16.583 5.756 1.00 90.69 175 MET A O 1
ATOM 1387 N N . ASP A 1 176 ? -13.766 -15.648 7.763 1.00 90.25 176 ASP A N 1
ATOM 1388 C CA . ASP A 1 176 ? -13.792 -16.907 8.512 1.00 90.25 176 ASP A CA 1
ATOM 1389 C C . ASP A 1 176 ? -15.160 -17.613 8.466 1.00 90.25 176 ASP A C 1
ATOM 1391 O O . ASP A 1 176 ? -15.235 -18.811 8.197 1.00 90.25 176 ASP A O 1
ATOM 1395 N N . CYS A 1 177 ? -16.264 -16.894 8.717 1.00 92.50 177 CYS A N 1
ATOM 1396 C CA . CYS A 1 177 ? -17.597 -17.507 8.873 1.00 92.50 177 CYS A CA 1
ATOM 1397 C C . CYS A 1 177 ? -18.643 -17.101 7.822 1.00 92.50 177 CYS A C 1
ATOM 1399 O O . CYS A 1 177 ? -19.782 -17.573 7.894 1.00 92.50 177 CYS A O 1
ATOM 1401 N N . GLN A 1 178 ? -18.284 -16.218 6.884 1.00 91.88 178 GLN A N 1
ATOM 1402 C CA . GLN A 1 178 ? -19.134 -15.684 5.809 1.00 91.88 178 GLN A CA 1
ATOM 1403 C C . GLN A 1 178 ? -20.400 -14.935 6.247 1.00 91.88 178 GLN A C 1
ATOM 1405 O O . GLN A 1 178 ? -21.198 -14.545 5.399 1.00 91.88 178 GLN A O 1
ATOM 141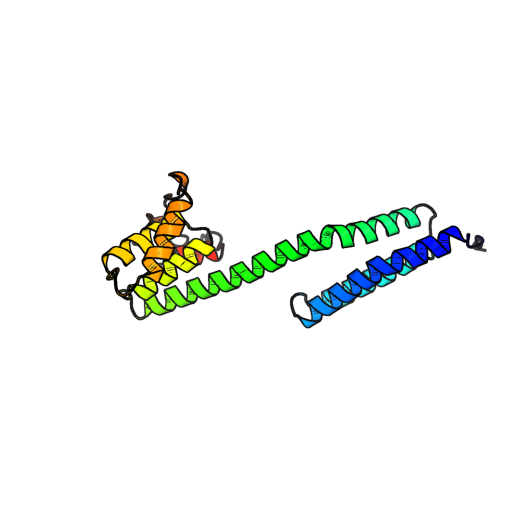0 N N . ALA A 1 179 ? -20.598 -14.697 7.546 1.00 94.31 179 ALA A N 1
ATOM 1411 C CA . ALA A 1 179 ? -21.709 -13.874 8.002 1.00 94.31 179 ALA A CA 1
ATOM 1412 C C . ALA A 1 179 ? -21.553 -12.430 7.485 1.00 94.31 179 ALA A C 1
ATOM 1414 O O . ALA A 1 179 ? -20.423 -11.924 7.471 1.00 94.31 179 ALA A O 1
ATOM 1415 N N . PRO A 1 180 ? -22.651 -11.768 7.077 1.00 94.56 180 PRO A N 1
ATOM 1416 C CA . PRO A 1 180 ? -22.619 -10.352 6.746 1.00 94.56 180 PRO A CA 1
ATOM 1417 C C . PRO A 1 180 ? -22.314 -9.546 8.012 1.00 94.56 180 PRO A C 1
ATOM 1419 O O . PRO A 1 180 ? -22.973 -9.697 9.042 1.00 94.56 180 PRO A O 1
ATOM 1422 N N . CYS A 1 181 ? -21.281 -8.717 7.944 1.00 95.06 181 CYS A N 1
ATOM 1423 C CA . CYS A 1 181 ? -20.925 -7.762 8.977 1.00 95.06 181 CYS A CA 1
ATOM 1424 C C . CYS A 1 181 ? -21.407 -6.383 8.535 1.00 95.06 181 CYS A C 1
ATOM 1426 O O . CYS A 1 181 ? -20.854 -5.815 7.593 1.00 95.06 181 CYS A O 1
ATOM 1428 N N . ALA A 1 182 ? -22.402 -5.854 9.243 1.00 94.44 182 ALA A N 1
ATOM 1429 C CA . ALA A 1 182 ? -22.905 -4.508 9.018 1.00 94.44 182 ALA A CA 1
ATOM 1430 C C . ALA A 1 182 ? -21.826 -3.432 9.277 1.00 94.44 182 ALA A C 1
ATOM 1432 O O . ALA A 1 182 ? -20.921 -3.642 10.104 1.00 94.44 182 ALA A O 1
ATOM 1433 N N . PRO A 1 183 ? -21.924 -2.259 8.624 1.00 93.19 183 PRO A N 1
ATOM 1434 C CA . PRO A 1 183 ? -21.132 -1.081 8.960 1.00 93.19 183 PRO A CA 1
ATOM 1435 C C . PRO A 1 183 ? -21.206 -0.758 10.459 1.00 93.19 183 PRO A C 1
ATOM 1437 O O . PRO A 1 183 ? -22.264 -0.871 11.071 1.00 93.19 183 PRO A O 1
ATOM 1440 N N . GLY A 1 184 ? -20.086 -0.350 11.062 1.00 93.06 184 GLY A N 1
ATOM 1441 C CA . GLY A 1 184 ? -20.010 -0.028 12.499 1.00 93.06 184 GLY A CA 1
ATOM 1442 C C . GLY A 1 184 ? -19.478 -1.164 13.374 1.00 93.06 184 GLY A C 1
ATOM 1443 O O . GLY A 1 184 ? -18.976 -0.930 14.470 1.00 93.06 184 GLY A O 1
ATOM 1444 N N . LEU A 1 185 ? -19.503 -2.406 12.886 1.00 94.38 185 LEU A N 1
ATOM 1445 C CA . LEU A 1 185 ? -18.941 -3.530 13.631 1.00 94.38 185 LEU A CA 1
ATOM 1446 C C . LEU A 1 185 ? -17.411 -3.531 13.572 1.00 94.38 185 LEU A C 1
ATOM 1448 O O . LEU A 1 185 ? -16.816 -3.400 12.504 1.00 94.38 185 LEU A O 1
ATOM 1452 N N . THR A 1 186 ? -16.775 -3.746 14.725 1.00 94.94 186 THR A N 1
ATOM 1453 C CA . THR A 1 186 ? -15.319 -3.939 14.828 1.00 94.94 186 THR A CA 1
ATOM 1454 C C . THR A 1 186 ? -14.929 -5.411 14.690 1.00 94.94 186 THR A C 1
ATOM 1456 O O . THR A 1 186 ? -13.891 -5.725 14.114 1.00 94.94 186 THR A O 1
ATOM 1459 N N . HIS A 1 187 ? -15.778 -6.322 15.169 1.00 96.12 187 HIS A N 1
ATOM 1460 C CA . HIS A 1 187 ? -15.596 -7.772 15.103 1.00 96.12 187 HIS A CA 1
ATOM 1461 C C . HIS A 1 187 ? -16.849 -8.428 14.525 1.00 96.12 187 HIS A C 1
ATOM 1463 O O . HIS A 1 187 ? -17.952 -7.888 14.624 1.00 96.12 187 HIS A O 1
ATOM 1469 N N . CYS A 1 188 ? -16.692 -9.608 13.929 1.00 95.88 188 CYS A N 1
ATOM 1470 C CA . CYS A 1 188 ? -17.833 -10.375 13.455 1.00 95.88 188 CYS A CA 1
ATOM 1471 C C . CYS A 1 188 ? -18.705 -10.816 14.640 1.00 95.88 188 CYS A C 1
ATOM 1473 O O . CYS A 1 188 ? -18.212 -11.475 15.551 1.00 95.88 188 CYS A O 1
ATOM 1475 N N . GLN A 1 189 ? -20.008 -10.531 14.605 1.00 95.56 189 GLN A N 1
ATOM 1476 C CA . GLN A 1 189 ? -20.931 -10.931 15.677 1.00 95.56 189 GLN A CA 1
ATOM 1477 C C . GLN A 1 189 ? -21.105 -12.453 15.804 1.00 95.56 189 GLN A C 1
ATOM 1479 O O . GLN A 1 189 ? -21.479 -12.935 16.868 1.00 95.56 189 GLN A O 1
ATOM 1484 N N . LYS A 1 190 ? -20.838 -13.218 14.734 1.00 95.31 190 LYS A N 1
ATOM 1485 C CA . LYS A 1 190 ? -21.022 -14.677 14.721 1.00 95.31 190 LYS A CA 1
ATOM 1486 C C . LYS A 1 190 ? -19.805 -15.439 15.248 1.00 95.31 190 LYS A C 1
ATOM 1488 O O . LYS A 1 190 ? -19.970 -16.344 16.054 1.00 95.31 190 LYS A O 1
ATOM 1493 N N . CYS A 1 191 ? -18.601 -15.114 14.771 1.00 94.50 191 CYS A N 1
ATOM 1494 C CA . CYS A 1 191 ? -17.374 -15.840 15.135 1.00 94.50 191 CYS A CA 1
ATOM 1495 C C . CYS A 1 191 ? -16.375 -15.028 15.971 1.00 94.50 191 CYS A C 1
ATOM 1497 O O . CYS A 1 191 ? -15.369 -15.581 16.399 1.00 94.50 191 CYS A O 1
ATOM 1499 N N . GLY A 1 192 ? -16.600 -13.727 16.176 1.00 93.94 192 GLY A N 1
ATOM 1500 C CA . GLY A 1 192 ? -15.671 -12.848 16.892 1.00 93.94 192 GLY A CA 1
ATOM 1501 C C . GLY A 1 192 ? -14.423 -12.440 16.102 1.00 93.94 192 GLY A C 1
ATOM 1502 O O . GLY A 1 192 ? -13.590 -11.715 16.636 1.00 93.94 192 GLY A O 1
ATOM 1503 N N . ALA A 1 193 ? -14.275 -12.861 14.841 1.00 94.06 193 ALA A N 1
ATOM 1504 C CA . ALA A 1 193 ? -13.077 -12.572 14.052 1.00 94.06 193 ALA A CA 1
ATOM 1505 C C . ALA A 1 193 ? -12.917 -11.068 13.722 1.00 94.06 193 ALA A C 1
ATOM 1507 O O . ALA A 1 193 ? -13.921 -10.383 13.465 1.00 94.06 193 ALA A O 1
ATOM 1508 N N . PRO A 1 194 ? -11.673 -10.548 13.660 1.00 94.94 194 PRO A N 1
ATOM 1509 C CA . PRO A 1 194 ? -11.365 -9.169 13.272 1.00 94.94 194 PRO A CA 1
ATOM 1510 C C . PRO A 1 194 ? -11.479 -8.983 11.748 1.00 94.94 194 PRO A C 1
ATOM 1512 O O . PRO A 1 194 ? -10.491 -8.822 11.033 1.00 94.94 194 PRO A O 1
ATOM 1515 N N . PHE A 1 195 ? -12.705 -9.027 11.225 1.00 94.69 195 PHE A N 1
ATOM 1516 C CA . PHE A 1 195 ? -12.968 -9.112 9.782 1.00 94.69 195 PHE A CA 1
ATOM 1517 C C . PHE A 1 195 ? -12.400 -7.941 8.954 1.00 94.69 195 PHE A C 1
ATOM 1519 O O . PHE A 1 195 ? -12.042 -8.147 7.793 1.00 94.69 195 PHE A O 1
ATOM 1526 N N . LEU A 1 196 ? -12.279 -6.729 9.520 1.00 94.88 196 LEU A N 1
ATOM 1527 C CA . LEU A 1 196 ? -11.674 -5.588 8.813 1.00 94.88 196 LEU A CA 1
ATOM 1528 C C . LEU A 1 196 ? -10.179 -5.818 8.580 1.00 94.88 196 LEU A C 1
ATOM 1530 O O . LEU A 1 196 ? -9.660 -5.478 7.519 1.00 94.88 196 LEU A O 1
ATOM 1534 N N . LEU A 1 197 ? -9.495 -6.441 9.544 1.00 94.88 197 LEU A N 1
ATOM 1535 C CA . LEU A 1 197 ? -8.080 -6.771 9.421 1.00 94.88 197 LEU A CA 1
ATOM 1536 C C . LEU A 1 197 ? -7.844 -7.837 8.354 1.00 94.88 197 LEU A C 1
ATOM 1538 O O . LEU A 1 197 ? -6.949 -7.699 7.520 1.00 94.88 197 LEU A O 1
ATOM 1542 N N . GLU A 1 198 ? -8.657 -8.890 8.353 1.00 92.69 198 GLU A N 1
ATOM 1543 C CA . GLU A 1 198 ? -8.547 -9.951 7.349 1.00 92.69 198 GLU A CA 1
ATOM 1544 C C . GLU A 1 198 ? -8.777 -9.413 5.934 1.00 92.69 198 GLU A C 1
ATOM 1546 O O . GLU A 1 198 ? -8.029 -9.735 5.004 1.00 92.69 198 GLU A O 1
ATOM 1551 N N . ARG A 1 199 ? -9.761 -8.517 5.793 1.00 91.38 199 ARG A N 1
ATOM 1552 C CA . ARG A 1 199 ? -10.052 -7.830 4.537 1.00 91.38 199 ARG A CA 1
ATOM 1553 C C . ARG A 1 199 ? -8.903 -6.928 4.097 1.00 91.38 199 ARG A C 1
ATOM 1555 O O . ARG A 1 199 ? -8.522 -6.974 2.929 1.00 91.38 199 ARG A O 1
ATOM 1562 N N . ALA A 1 200 ? -8.318 -6.157 5.013 1.00 92.44 200 ALA A N 1
ATOM 1563 C CA . ALA A 1 200 ? -7.179 -5.283 4.730 1.00 92.44 200 ALA A CA 1
ATOM 1564 C C . ALA A 1 200 ? -5.956 -6.058 4.215 1.00 92.44 200 ALA A C 1
ATOM 1566 O O . ALA A 1 200 ? -5.330 -5.638 3.234 1.00 92.44 200 ALA A O 1
ATOM 1567 N N . LYS A 1 201 ? -5.680 -7.221 4.824 1.00 90.94 201 LYS A N 1
ATOM 1568 C CA . LYS A 1 201 ? -4.630 -8.169 4.414 1.00 90.94 201 LYS A CA 1
ATOM 1569 C C . LYS A 1 201 ? -4.860 -8.776 3.031 1.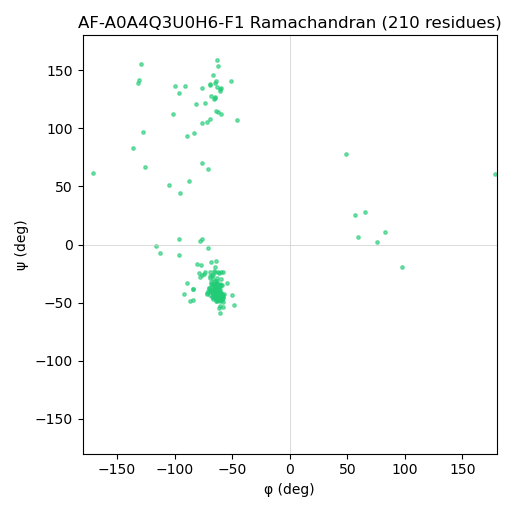00 90.94 201 LYS A C 1
ATOM 1571 O O . LYS A 1 201 ? -3.945 -9.376 2.477 1.00 90.94 201 LYS A O 1
ATOM 1576 N N . GLY A 1 202 ? -6.066 -8.650 2.472 1.00 83.50 202 GLY A N 1
ATOM 1577 C CA . GLY A 1 202 ? -6.429 -9.303 1.219 1.00 83.50 202 GLY A CA 1
ATOM 1578 C C . GLY A 1 202 ? -6.440 -10.826 1.339 1.00 83.50 202 GLY A C 1
ATOM 1579 O O . GLY A 1 202 ? -6.177 -11.513 0.353 1.00 83.50 202 GLY A O 1
ATOM 1580 N N . LYS A 1 203 ? -6.707 -11.362 2.540 1.00 70.75 203 LYS A N 1
ATOM 1581 C CA . LYS A 1 203 ? -6.770 -12.807 2.773 1.00 70.75 203 LYS A CA 1
ATOM 1582 C C . LYS A 1 203 ? -7.869 -13.378 1.873 1.00 70.75 203 LYS A C 1
ATOM 1584 O O . LYS A 1 203 ? -9.046 -13.063 2.021 1.00 70.75 203 LYS A O 1
ATOM 1589 N N . VAL A 1 204 ? -7.485 -14.174 0.880 1.00 62.41 204 VAL A N 1
ATOM 1590 C CA . VAL A 1 204 ? -8.462 -14.861 0.030 1.00 62.41 204 VAL A CA 1
ATOM 1591 C C . VAL A 1 204 ? -9.144 -15.915 0.893 1.00 62.41 204 VAL A C 1
ATOM 1593 O O . VAL A 1 204 ? -8.481 -16.577 1.693 1.00 62.41 204 VAL A O 1
ATOM 1596 N N . PHE A 1 205 ? -10.466 -16.032 0.760 1.00 54.09 205 PHE A N 1
ATOM 1597 C CA . PHE A 1 205 ? -11.287 -16.986 1.498 1.00 54.09 205 PHE A CA 1
ATOM 1598 C C . PHE A 1 205 ? -10.637 -18.376 1.498 1.00 54.09 205 PHE A C 1
ATOM 1600 O O . PHE A 1 205 ? -10.620 -19.064 0.475 1.00 54.09 205 PHE A O 1
ATOM 1607 N N . ASN A 1 206 ? -10.089 -18.781 2.645 1.00 51.97 206 ASN A N 1
ATOM 1608 C CA . ASN A 1 206 ? -9.493 -20.097 2.787 1.00 51.97 206 ASN A CA 1
ATOM 1609 C C . ASN A 1 206 ? -10.601 -21.044 3.238 1.00 51.97 206 ASN A C 1
ATOM 1611 O O . ASN A 1 206 ? -10.938 -21.133 4.418 1.00 51.97 206 ASN A O 1
ATOM 1615 N N . LYS A 1 207 ? -11.228 -21.703 2.264 1.00 49.09 207 LYS A N 1
ATOM 1616 C CA . LYS A 1 207 ? -12.292 -22.692 2.458 1.00 49.09 207 LYS A CA 1
ATOM 1617 C C . LYS A 1 207 ? -11.690 -23.966 3.065 1.00 49.09 207 LYS A C 1
ATOM 1619 O O . LYS A 1 207 ? -11.617 -24.992 2.403 1.00 49.09 207 LYS A O 1
ATOM 1624 N N . GLY A 1 208 ? -11.180 -23.893 4.292 1.00 50.31 208 GLY A N 1
ATOM 1625 C CA . GLY A 1 208 ? -10.377 -24.985 4.825 1.00 50.31 208 GLY A CA 1
ATOM 1626 C C . GLY A 1 208 ? -9.813 -24.768 6.217 1.00 50.31 208 GLY A C 1
ATOM 1627 O O . GLY A 1 208 ? -8.607 -24.825 6.357 1.00 50.31 208 GLY A O 1
ATOM 1628 N N . THR A 1 209 ? -10.667 -24.578 7.225 1.00 49.03 209 THR A N 1
ATOM 1629 C CA . THR A 1 209 ? -10.480 -25.126 8.590 1.00 49.03 209 THR A CA 1
ATOM 1630 C C . THR A 1 209 ? -11.749 -24.897 9.412 1.00 49.03 209 THR A C 1
ATOM 1632 O O . THR A 1 209 ? -11.752 -24.231 10.439 1.00 49.03 209 THR A O 1
ATOM 1635 N N . GLY A 1 210 ? -12.861 -25.476 8.962 1.00 48.09 210 GLY A N 1
ATOM 1636 C CA . GLY A 1 210 ? -13.907 -25.890 9.889 1.00 48.09 210 GLY A CA 1
ATOM 1637 C C . GLY A 1 210 ? -13.513 -27.256 10.439 1.00 48.09 210 GLY A C 1
ATOM 1638 O O . GLY A 1 210 ? -13.749 -28.268 9.782 1.00 48.09 210 GLY A O 1
ATOM 1639 N N . ARG A 1 211 ? -12.884 -27.309 11.614 1.00 42.31 211 ARG A N 1
ATOM 1640 C CA . ARG A 1 211 ? -12.795 -28.552 12.387 1.00 42.31 211 ARG A CA 1
ATOM 1641 C C . ARG A 1 211 ? -13.293 -28.282 13.804 1.00 42.31 211 ARG A C 1
ATOM 1643 O O . ARG A 1 211 ? -12.541 -27.765 14.612 1.00 42.31 211 ARG A O 1
ATOM 1650 N N . LYS A 1 212 ? -14.577 -28.632 13.953 1.00 40.00 212 LYS A N 1
ATOM 1651 C CA . LYS A 1 212 ? -15.358 -29.031 15.136 1.00 40.00 212 LYS A CA 1
ATOM 1652 C C . LYS A 1 212 ? -15.117 -28.280 16.439 1.00 40.00 212 LYS A C 1
ATOM 1654 O O . LYS A 1 212 ? -14.058 -28.504 17.054 1.00 40.00 212 LYS A O 1
#

Secondary structure (DSSP, 8-state):
--------HHHHHHHHHHHHHHHHHHHHHHHHHHTTSS-HHHHHHHHHHHHHHHHHHHS-SSTTHHHHHHHHHHHHHHHHHHHHHHHHHHHHHHHHHHHHHHHHHHHHH-TT-HHHHHHHHHHHHHTT-HHHHHHHHHHHHHHS-TTT-HHHHHHHHHHHHT---GGGSPPEEPTTT--EE-TT-SS-TTT---HHHHHHTT----------

Foldseek 3Di:
DPDDDPDDPVLVVLLVVLVVLLVVQLVVLVVCVVVVLDPPVVSVVSNVVSVVLSVCLNPPPDPVVNVVSSCVSVVVSVCVVVVVVVSVVVVLLVVLLVQLVVLVVVCVVPVPPLVSQLSNLVSLVSLVLLQLSLLSLVVSVVVDDCVVPVVSVVVSVVSVVVPDDPVSQAFDQQLAPRDTHGRNDCADPPPRHRRSSCVSVVPHRPPDDPDD

pLDDT: mean 87.87, std 10.99, range [40.0, 97.19]

Solvent-accessible surface area (backbone atoms only — not comparable to full-atom values): 11930 Å² total; per-residue (Å²): 134,84,82,80,72,82,82,51,71,66,56,54,52,55,30,58,58,52,46,56,60,45,51,52,52,42,52,49,41,52,50,34,33,74,70,64,76,40,58,63,68,60,36,52,52,51,41,51,50,48,53,52,46,55,48,38,35,62,61,44,94,46,86,71,47,30,64,50,41,50,50,51,53,52,46,55,61,68,47,41,66,58,53,52,55,55,51,53,55,51,54,53,48,49,55,38,48,50,47,32,52,52,22,50,54,48,31,74,78,39,78,81,41,52,67,39,47,34,47,30,16,52,26,32,36,77,74,65,43,44,26,37,14,50,39,26,32,56,60,34,53,76,76,47,56,66,87,80,44,46,65,61,58,51,52,53,56,53,54,57,72,68,58,80,53,81,81,44,60,57,60,45,60,30,64,89,76,59,50,76,35,57,56,41,61,73,45,33,92,86,78,61,45,54,39,65,59,45,56,73,72,61,62,69,74,68,93,78,80,91,76,132

Radius of gyration: 26.89 Å; Cα contacts (8 Å, |Δi|>4): 198; chains: 1; bounding box: 62×49×68 Å